Protein AF-A0A3M7QNH8-F1 (afdb_monomer_lite)

Organism: Brachionus plicatilis (NCBI:txid10195)

InterPro domains:
  IPR017395 Chlorophyllase-like [PF07224] (40-275)
  IPR029058 Alpha/Beta hydrolase fold [G3DSA:3.40.50.1820] (26-275)
  IPR029058 Alpha/Beta hydrolase fold [SSF53474] (40-251)

Sequence (333 aa):
MITALLALAFASLVHAQNESISWNFGSFIRPKNHSVEFDIRFVSPTTPGQYPVIFFLTGLDGLAPGFAYVDFITKLSIETKTIIVSFDSLRFPSIPNKEEKMFLTSLEWTLENLPAFFNNKKTPEQIKDKVFPSVEDASLMAHSASGHTVVSYLNETCGKMKALILLDPVDGYDPFGFLKIYITNPPQQLPFVMPTLLIRTGLDNVPANPLFPACAPDKVSNKRFYDSLPGPSWFLNFTQYGHAGILDDYLRKVASLICKVCENDCEFELYRKSVVTAIGLFYKGINFKSEKFLEALENPEKSGFFDPKIQIKSVSKSNGYNVLNTGPFCKHQ

Radius of gyration: 18.89 Å; chains: 1; bounding box: 47×63×46 Å

Structure (mmCIF, N/CA/C/O backbone):
data_AF-A0A3M7QNH8-F1
#
_entry.id   AF-A0A3M7QNH8-F1
#
loop_
_atom_site.group_PDB
_atom_site.id
_atom_site.type_symbol
_atom_site.label_atom_id
_atom_site.label_alt_id
_atom_site.label_comp_id
_atom_site.label_asym_id
_atom_site.label_entity_id
_atom_site.label_seq_id
_atom_site.pdbx_PDB_ins_code
_atom_site.Cartn_x
_atom_site.Cartn_y
_atom_site.Cartn_z
_atom_site.occupancy
_atom_site.B_iso_or_equiv
_atom_site.auth_seq_id
_atom_site.auth_comp_id
_atom_site.auth_asym_id
_atom_site.auth_atom_id
_atom_site.pdbx_PDB_model_num
ATOM 1 N N . MET A 1 1 ? 2.051 40.071 -4.347 1.00 33.12 1 MET A N 1
ATOM 2 C CA . MET A 1 1 ? 1.518 39.333 -5.517 1.00 33.12 1 MET A CA 1
ATOM 3 C C . MET A 1 1 ? 1.566 37.803 -5.365 1.00 33.12 1 MET A C 1
ATOM 5 O O . MET A 1 1 ? 0.915 37.120 -6.136 1.00 33.12 1 MET A O 1
ATOM 9 N N . ILE A 1 2 ? 2.250 37.263 -4.343 1.00 31.55 2 ILE A N 1
ATOM 10 C CA . ILE A 1 2 ? 2.313 35.819 -4.016 1.00 31.55 2 ILE A CA 1
ATOM 11 C C . ILE A 1 2 ? 1.156 35.366 -3.095 1.00 31.55 2 ILE A C 1
ATOM 13 O O . ILE A 1 2 ? 0.843 34.187 -3.001 1.00 31.55 2 ILE A O 1
ATOM 17 N N . THR A 1 3 ? 0.443 36.302 -2.469 1.00 29.84 3 THR A N 1
ATOM 18 C CA . THR A 1 3 ? -0.672 36.020 -1.550 1.00 29.84 3 THR A CA 1
ATOM 19 C C . THR A 1 3 ? -2.021 35.783 -2.238 1.00 29.84 3 THR A C 1
ATOM 21 O O . THR A 1 3 ? -2.904 35.188 -1.635 1.00 29.84 3 THR A O 1
ATOM 24 N N . ALA A 1 4 ? -2.186 36.189 -3.502 1.00 28.30 4 ALA A N 1
ATOM 25 C CA . ALA A 1 4 ? -3.452 36.037 -4.232 1.00 28.30 4 ALA A CA 1
ATOM 26 C C . ALA A 1 4 ? -3.573 34.697 -4.988 1.00 28.30 4 ALA A C 1
ATOM 28 O O . ALA A 1 4 ? -4.682 34.229 -5.229 1.00 28.30 4 ALA A O 1
ATOM 29 N N . LEU A 1 5 ? -2.450 34.043 -5.315 1.00 30.00 5 LEU A N 1
ATOM 30 C CA . LEU A 1 5 ? -2.442 32.755 -6.028 1.00 30.00 5 LEU A CA 1
ATOM 31 C C . LEU A 1 5 ? -2.753 31.546 -5.130 1.00 30.00 5 LEU A C 1
ATOM 33 O O . LEU A 1 5 ? -3.199 30.521 -5.632 1.00 30.00 5 LEU A O 1
ATOM 37 N N . LEU A 1 6 ? -2.597 31.677 -3.809 1.00 33.72 6 LEU A N 1
ATOM 38 C CA . LEU A 1 6 ? -2.987 30.641 -2.845 1.00 33.72 6 LEU A CA 1
ATOM 39 C C . LEU A 1 6 ? -4.510 30.506 -2.697 1.00 33.72 6 LEU A C 1
ATOM 41 O O . LEU A 1 6 ? -4.980 29.435 -2.342 1.00 33.72 6 LEU A O 1
ATOM 45 N N . ALA A 1 7 ? -5.289 31.549 -3.002 1.00 31.44 7 ALA A N 1
ATOM 46 C CA . ALA A 1 7 ? -6.741 31.541 -2.810 1.00 31.44 7 ALA A CA 1
ATOM 47 C C . ALA A 1 7 ? -7.510 30.833 -3.944 1.00 31.44 7 ALA A C 1
ATOM 49 O O . ALA A 1 7 ? -8.579 30.275 -3.710 1.00 31.44 7 ALA A O 1
ATOM 50 N N . LEU A 1 8 ? -6.965 30.808 -5.165 1.00 30.11 8 LEU A N 1
ATOM 51 C CA . LEU A 1 8 ? -7.633 30.218 -6.335 1.00 30.11 8 LEU A CA 1
ATOM 52 C C . LEU A 1 8 ? -7.462 28.695 -6.444 1.00 30.11 8 LEU A C 1
ATOM 54 O O . LEU A 1 8 ? -8.293 28.044 -7.069 1.00 30.11 8 LEU A O 1
ATOM 58 N N . ALA A 1 9 ? -6.468 28.110 -5.767 1.00 34.22 9 ALA A N 1
ATOM 59 C CA . ALA A 1 9 ? -6.323 26.656 -5.657 1.00 34.22 9 ALA A CA 1
ATOM 60 C C . ALA A 1 9 ? -7.349 26.011 -4.700 1.00 34.22 9 ALA A C 1
ATOM 62 O O . ALA A 1 9 ? -7.532 24.798 -4.725 1.00 34.22 9 ALA A O 1
ATOM 63 N N . PHE A 1 10 ? -8.051 26.800 -3.877 1.00 33.88 10 PHE A N 1
ATOM 64 C CA . PHE A 1 10 ? -9.049 26.273 -2.941 1.00 33.88 10 PHE A CA 1
ATOM 65 C C . PHE A 1 10 ? -10.417 26.015 -3.581 1.00 33.88 10 PHE A C 1
ATOM 67 O O . PHE A 1 10 ? -11.145 25.155 -3.101 1.00 33.88 10 PHE A O 1
ATOM 74 N N . ALA A 1 11 ? -10.785 26.703 -4.665 1.00 30.88 11 ALA A N 1
ATOM 75 C CA . ALA A 1 11 ? -12.168 26.690 -5.154 1.00 30.88 11 ALA A CA 1
ATOM 76 C C . ALA A 1 11 ? -12.598 25.367 -5.825 1.00 30.88 11 ALA A C 1
ATOM 78 O O . ALA A 1 11 ? -13.784 25.045 -5.826 1.00 30.88 11 ALA A O 1
ATOM 79 N N . SER A 1 12 ? -11.658 24.563 -6.333 1.00 34.34 12 SER A N 1
ATOM 80 C CA . SER A 1 12 ? -11.930 23.236 -6.913 1.00 34.34 12 SER A CA 1
ATOM 81 C C . SER A 1 12 ? -11.691 22.064 -5.946 1.00 34.34 12 SER A C 1
ATOM 83 O O . SER A 1 12 ? -11.997 20.928 -6.296 1.00 34.34 12 SER A O 1
ATOM 85 N N . LEU A 1 13 ? -11.210 22.319 -4.720 1.00 37.03 13 LEU A N 1
ATOM 86 C CA . LEU A 1 13 ? -11.023 21.305 -3.665 1.00 37.03 13 LEU A CA 1
ATOM 87 C C . LEU A 1 13 ? -12.241 21.138 -2.733 1.00 37.03 13 LEU A C 1
ATOM 89 O O . LEU A 1 13 ? -12.306 20.177 -1.967 1.00 37.03 13 LEU A O 1
ATOM 93 N N . VAL A 1 14 ? -13.222 22.044 -2.789 1.00 34.91 14 VAL A N 1
ATOM 94 C CA . VAL A 1 14 ? -14.325 22.099 -1.808 1.00 34.91 14 VAL A CA 1
ATOM 95 C C . VAL A 1 14 ? -15.338 20.954 -1.962 1.00 34.91 14 VAL A C 1
ATOM 97 O O . VAL A 1 14 ? -16.012 20.612 -0.997 1.00 34.91 14 VAL A O 1
ATOM 100 N N . HIS A 1 15 ? -15.433 20.296 -3.124 1.00 35.34 15 HIS A N 1
ATOM 101 C CA . HIS A 1 15 ? -16.401 19.201 -3.296 1.00 35.34 15 HIS A CA 1
ATOM 102 C C . HIS A 1 15 ? -15.942 17.855 -2.696 1.00 35.34 15 HIS A C 1
ATOM 104 O O . HIS A 1 15 ? -16.790 17.070 -2.287 1.00 35.34 15 HIS A O 1
ATOM 110 N N . ALA A 1 16 ? -14.631 17.597 -2.574 1.00 40.88 16 ALA A N 1
ATOM 111 C CA . ALA A 1 16 ? -14.099 16.338 -2.022 1.00 40.88 16 ALA A CA 1
ATOM 112 C C . ALA A 1 16 ? -13.864 16.372 -0.496 1.00 40.88 16 ALA A C 1
ATOM 114 O O . ALA A 1 16 ? -13.847 15.326 0.153 1.00 40.88 16 ALA A O 1
ATOM 115 N N . GLN A 1 17 ? -13.731 17.566 0.100 1.00 51.34 17 GLN A N 1
ATOM 116 C CA . GLN A 1 17 ? -13.509 17.736 1.546 1.00 51.34 17 GLN A CA 1
ATOM 117 C C . GLN A 1 17 ? -14.716 17.365 2.426 1.00 51.34 17 GLN A C 1
ATOM 119 O O . GLN A 1 17 ? -14.570 17.261 3.641 1.00 51.34 17 GLN A O 1
ATOM 124 N N . ASN A 1 18 ? -15.906 17.155 1.854 1.00 64.62 18 ASN A N 1
ATOM 125 C CA . ASN A 1 18 ? -17.083 16.796 2.651 1.00 64.62 18 ASN A CA 1
ATOM 126 C C . ASN A 1 18 ? -17.137 15.304 3.015 1.00 64.62 18 ASN A C 1
ATOM 128 O O . ASN A 1 18 ? -17.715 14.961 4.045 1.00 64.62 18 ASN A O 1
ATOM 132 N N . GLU A 1 19 ? -16.532 14.418 2.218 1.00 87.19 19 GLU A N 1
ATOM 133 C CA . GLU A 1 19 ? -16.589 12.963 2.447 1.00 87.19 19 GLU A CA 1
ATOM 134 C C . GLU A 1 19 ? -15.419 12.420 3.271 1.00 87.19 19 GLU A C 1
ATOM 136 O O . GLU A 1 19 ? -15.529 11.348 3.871 1.00 87.19 19 GLU A O 1
ATOM 141 N N . SER A 1 20 ? -14.306 13.153 3.324 1.00 93.00 20 SER A N 1
ATOM 142 C CA . SER A 1 20 ? -13.138 12.791 4.122 1.00 93.00 20 SER A CA 1
ATOM 143 C C . SER A 1 20 ? -12.471 14.013 4.740 1.00 93.00 20 SER A C 1
ATOM 145 O O . SER A 1 20 ? -12.599 15.131 4.247 1.00 93.00 20 SER A O 1
ATOM 147 N N . ILE A 1 21 ? -11.739 13.793 5.826 1.00 93.75 21 ILE A N 1
ATOM 148 C CA . ILE A 1 21 ? -10.994 14.822 6.540 1.00 93.75 21 ILE A CA 1
ATOM 149 C C . ILE A 1 21 ? -9.572 14.348 6.824 1.00 93.75 21 ILE A C 1
ATOM 151 O O . ILE A 1 21 ? -9.350 13.173 7.118 1.00 93.75 21 ILE A O 1
ATOM 155 N N . SER A 1 22 ? -8.610 15.273 6.758 1.00 93.19 22 SER A N 1
ATOM 156 C CA . SER A 1 22 ? -7.209 15.009 7.083 1.00 93.19 22 SER A CA 1
ATOM 157 C C . SER A 1 22 ? -6.701 15.930 8.185 1.00 93.19 22 SER A C 1
ATOM 159 O O . SER A 1 22 ? -7.021 17.118 8.217 1.00 93.19 22 SER A O 1
ATOM 161 N N . TRP A 1 23 ? -5.894 15.378 9.087 1.00 91.44 23 TRP A N 1
ATOM 162 C CA . TRP A 1 23 ? -5.191 16.119 10.132 1.00 91.44 23 TRP A CA 1
ATOM 163 C C . TRP A 1 23 ? -3.892 15.400 10.505 1.00 91.44 23 TRP A C 1
ATOM 165 O O . TRP A 1 23 ? -3.718 14.224 10.191 1.00 91.44 23 TRP A O 1
ATOM 175 N N . ASN A 1 24 ? -2.987 16.098 11.197 1.00 88.75 24 ASN A N 1
ATOM 176 C CA . ASN A 1 24 ? -1.674 15.556 11.550 1.00 88.75 24 ASN A CA 1
ATOM 177 C C . ASN A 1 24 ? -1.465 15.476 13.066 1.00 88.75 24 ASN A C 1
ATOM 179 O O . ASN A 1 24 ? -1.809 16.393 13.824 1.00 88.75 24 ASN A O 1
ATOM 183 N N . PHE A 1 25 ? -0.781 14.421 13.494 1.00 83.00 25 PHE A N 1
ATOM 184 C CA . PHE A 1 25 ? -0.116 14.317 14.780 1.00 83.00 25 PHE A CA 1
ATOM 185 C C . PHE A 1 25 ? 1.398 14.362 14.580 1.00 83.00 25 PHE A C 1
ATOM 187 O O . PHE A 1 25 ? 2.046 13.358 14.321 1.00 83.00 25 PHE A O 1
ATOM 194 N N . GLY A 1 26 ? 1.960 15.553 14.759 1.00 72.88 26 GLY A N 1
ATOM 195 C CA . GLY A 1 26 ? 3.396 15.747 14.616 1.00 72.88 26 GLY A CA 1
ATOM 196 C C . GLY A 1 26 ? 3.689 16.951 13.748 1.00 72.88 26 GLY A C 1
ATOM 197 O O . GLY A 1 26 ? 2.872 17.879 13.663 1.00 72.88 26 GLY A O 1
ATOM 198 N N . SER A 1 27 ? 4.887 16.935 13.184 1.00 63.50 27 SER A N 1
ATOM 199 C CA . SER A 1 27 ? 5.233 17.636 11.959 1.00 63.50 27 SER A CA 1
ATOM 200 C C . SER A 1 27 ? 6.391 16.896 11.296 1.00 63.50 27 SER A C 1
ATOM 202 O O . SER A 1 27 ? 7.263 16.389 12.002 1.00 63.50 27 SER A O 1
ATOM 204 N N . PHE A 1 28 ? 6.445 16.921 9.965 1.00 57.44 28 PHE A N 1
ATOM 205 C CA . PHE A 1 28 ? 7.515 16.316 9.159 1.00 57.44 28 PHE A CA 1
ATOM 206 C C . PHE A 1 28 ? 8.943 16.686 9.610 1.00 57.44 28 PHE A C 1
ATOM 208 O O . PHE A 1 28 ? 9.867 15.895 9.463 1.00 57.44 28 PHE A O 1
ATOM 215 N N . ILE A 1 29 ? 9.129 17.878 10.195 1.00 57.56 29 ILE A N 1
ATOM 216 C CA . ILE A 1 29 ? 10.433 18.406 10.644 1.00 57.56 29 ILE A CA 1
ATOM 217 C C . ILE A 1 29 ? 10.691 18.128 12.139 1.00 57.56 29 ILE A C 1
ATOM 219 O O . ILE A 1 29 ? 11.837 18.094 12.583 1.00 57.56 29 ILE A O 1
ATOM 223 N N . ARG A 1 30 ? 9.638 17.974 12.951 1.00 59.12 30 ARG A N 1
ATOM 224 C CA . ARG A 1 30 ? 9.728 17.751 14.403 1.00 59.12 30 ARG A CA 1
ATOM 225 C C . ARG A 1 30 ? 8.616 16.802 14.856 1.00 59.12 30 ARG A C 1
ATOM 227 O O . ARG A 1 30 ? 7.473 17.258 15.015 1.00 59.12 30 ARG A O 1
ATOM 234 N N . PRO A 1 31 ? 8.930 15.521 15.102 1.00 60.09 31 PRO A N 1
ATOM 235 C CA . PRO A 1 31 ? 7.991 14.608 15.732 1.00 60.09 31 PRO A CA 1
ATOM 236 C C . PRO A 1 31 ? 7.635 15.125 17.130 1.00 60.09 31 PRO A C 1
ATOM 238 O O . PRO A 1 31 ? 8.472 15.688 17.837 1.00 60.09 31 PRO A O 1
ATOM 241 N N . LYS A 1 32 ? 6.367 14.987 17.525 1.00 60.38 32 LYS A N 1
ATOM 242 C CA . LYS A 1 32 ? 5.859 15.548 18.793 1.00 60.38 32 LYS A CA 1
ATOM 243 C C . LYS A 1 32 ? 6.155 14.678 20.015 1.00 60.38 32 LYS A C 1
ATOM 245 O O . LYS A 1 32 ? 5.982 15.157 21.132 1.00 60.38 32 LYS A O 1
ATOM 250 N N . ASN A 1 33 ? 6.539 13.420 19.815 1.00 65.25 33 ASN A N 1
ATOM 251 C CA . ASN A 1 33 ? 6.716 12.433 20.872 1.00 65.25 33 ASN A CA 1
ATOM 252 C C . ASN A 1 33 ? 8.024 11.668 20.638 1.00 65.25 33 ASN A C 1
ATOM 254 O O . ASN A 1 33 ? 8.284 11.257 19.517 1.00 65.25 33 ASN A O 1
ATOM 258 N N . HIS A 1 34 ? 8.823 11.439 21.681 1.00 65.25 34 HIS A N 1
ATOM 259 C CA . HIS A 1 34 ? 10.020 10.596 21.583 1.00 65.25 34 HIS A CA 1
ATOM 260 C C . HIS A 1 34 ? 9.697 9.144 21.194 1.00 65.25 34 HIS A C 1
ATOM 262 O O . HIS A 1 34 ? 10.548 8.476 20.625 1.00 65.25 34 HIS A O 1
ATOM 268 N N . SER A 1 35 ? 8.475 8.670 21.466 1.00 69.38 35 SER A N 1
ATOM 269 C CA . SER A 1 35 ? 8.006 7.330 21.081 1.00 69.38 35 SER A CA 1
ATOM 270 C C . SER A 1 35 ? 7.534 7.226 19.627 1.00 69.38 35 SER A C 1
ATOM 272 O O . SER A 1 35 ? 7.323 6.121 19.144 1.00 69.38 35 SER A O 1
ATOM 274 N N . VAL A 1 36 ? 7.335 8.356 18.937 1.00 77.25 36 VAL A N 1
ATOM 275 C CA . VAL A 1 36 ? 6.898 8.383 17.535 1.00 77.25 36 VAL A CA 1
ATOM 276 C C . VAL A 1 36 ? 7.849 9.253 16.753 1.00 77.25 36 VAL A C 1
ATOM 278 O O . VAL A 1 36 ? 7.838 10.478 16.854 1.00 77.25 36 VAL A O 1
ATOM 281 N N . GLU A 1 37 ? 8.658 8.607 15.935 1.00 81.94 37 GLU A N 1
ATOM 282 C CA . GLU A 1 37 ? 9.751 9.263 15.235 1.00 81.94 37 GLU A CA 1
ATOM 283 C C . GLU A 1 37 ? 9.361 9.763 13.828 1.00 81.94 37 GLU A C 1
ATOM 285 O O . GLU A 1 37 ? 10.175 10.363 13.118 1.00 81.94 37 GLU A O 1
ATOM 290 N N . PHE A 1 38 ? 8.085 9.615 13.478 1.00 86.19 38 PHE A N 1
ATOM 291 C CA . PHE A 1 38 ? 7.457 10.077 12.243 1.00 86.19 38 PHE A CA 1
ATOM 292 C C . PHE A 1 38 ? 6.431 11.190 12.516 1.00 86.19 38 PHE A C 1
ATOM 294 O O . PHE A 1 38 ? 5.874 11.298 13.611 1.00 86.19 38 PHE A O 1
ATOM 301 N N . ASP A 1 39 ? 6.164 12.026 11.514 1.00 88.62 39 ASP A N 1
ATOM 302 C CA . ASP A 1 39 ? 4.872 12.698 11.406 1.00 88.62 39 ASP A CA 1
ATOM 303 C C . ASP A 1 39 ? 3.818 11.648 11.073 1.00 88.62 39 ASP A C 1
ATOM 305 O O . ASP A 1 39 ? 4.049 10.758 10.252 1.00 88.62 39 ASP A O 1
ATOM 309 N N . ILE A 1 40 ? 2.666 11.751 11.727 1.00 91.44 40 ILE A N 1
ATOM 310 C CA . ILE A 1 40 ? 1.526 10.895 11.431 1.00 91.44 40 ILE A CA 1
ATOM 311 C C . ILE A 1 40 ? 0.447 11.764 10.818 1.00 91.44 40 ILE A C 1
ATOM 313 O O . ILE A 1 40 ? -0.080 12.669 11.470 1.00 91.44 40 ILE A O 1
ATOM 317 N N . ARG A 1 41 ? 0.069 11.458 9.584 1.00 93.06 41 ARG A N 1
ATOM 318 C CA . ARG A 1 41 ? -1.106 12.043 8.945 1.00 93.06 41 ARG A CA 1
ATOM 319 C C . ARG A 1 41 ? -2.244 11.041 8.962 1.00 93.06 41 ARG A C 1
ATOM 321 O O . ARG A 1 41 ? -2.097 9.893 8.560 1.00 93.06 41 ARG A O 1
ATOM 328 N N . PHE A 1 42 ? -3.402 11.522 9.380 1.00 95.19 42 PHE A N 1
ATOM 329 C CA . PHE A 1 42 ? -4.652 10.792 9.307 1.00 95.19 42 PHE A CA 1
ATOM 330 C C . PHE A 1 42 ? -5.450 11.292 8.111 1.00 95.19 42 PHE A C 1
ATOM 332 O O . PHE A 1 42 ? -5.484 12.497 7.833 1.00 95.19 42 PHE A O 1
ATOM 339 N N . VAL A 1 43 ? -6.111 10.366 7.431 1.00 96.88 43 VAL A N 1
ATOM 340 C CA . VAL A 1 43 ? -7.189 10.635 6.484 1.00 96.88 43 VAL A CA 1
ATOM 341 C C . VAL A 1 43 ? -8.336 9.704 6.825 1.00 96.88 43 VAL A C 1
ATOM 343 O O . VAL A 1 43 ? -8.150 8.495 6.931 1.00 96.88 43 VAL A O 1
ATOM 346 N N . SER A 1 44 ? -9.514 10.267 7.050 1.00 96.62 44 SER A N 1
ATOM 347 C CA . SER A 1 44 ? -10.666 9.524 7.547 1.00 96.62 44 SER A CA 1
ATOM 348 C C . SER A 1 44 ? -11.921 9.891 6.775 1.00 96.62 44 SER A C 1
ATOM 350 O O . SER A 1 44 ? -12.107 11.078 6.501 1.00 96.62 44 SER A O 1
ATOM 352 N N . PRO A 1 45 ? -12.840 8.941 6.532 1.00 96.06 45 PRO A N 1
ATOM 353 C CA . PRO A 1 45 ? -14.213 9.266 6.177 1.00 96.06 45 PRO A CA 1
ATOM 354 C C . PRO A 1 45 ? -14.855 10.161 7.245 1.00 96.06 45 PRO A C 1
ATOM 356 O O . PRO A 1 45 ? -14.501 10.081 8.425 1.00 96.06 45 PRO A O 1
ATOM 359 N N . THR A 1 46 ? -15.803 11.007 6.842 1.00 95.25 46 THR A N 1
ATOM 360 C CA . THR A 1 46 ? -16.557 11.890 7.756 1.00 95.25 46 THR A CA 1
ATOM 361 C C . THR A 1 46 ? -17.870 11.280 8.244 1.00 95.25 46 THR A C 1
ATOM 363 O O . THR A 1 46 ? -18.443 11.744 9.230 1.00 95.25 46 THR A O 1
ATOM 366 N N . THR A 1 47 ? -18.370 10.243 7.568 1.00 95.25 47 THR A N 1
ATOM 367 C CA . THR A 1 47 ? -19.613 9.563 7.944 1.00 95.25 47 THR A CA 1
ATOM 368 C C . THR A 1 47 ? -19.416 8.773 9.246 1.00 95.25 47 THR A C 1
ATOM 370 O O . THR A 1 47 ? -18.423 8.051 9.350 1.00 95.25 47 THR A O 1
ATOM 373 N N . PRO A 1 48 ? -20.338 8.846 10.225 1.00 96.00 48 PRO A N 1
ATOM 374 C CA . PRO A 1 48 ? -20.230 8.067 11.456 1.00 96.00 48 PRO A CA 1
ATOM 375 C C . PRO A 1 48 ? -20.146 6.561 11.193 1.00 96.00 48 PRO A C 1
ATOM 377 O O . PRO A 1 48 ? -20.846 6.044 10.322 1.00 96.00 48 PRO A O 1
ATOM 380 N N . GLY A 1 49 ? -19.312 5.856 11.952 1.00 96.00 49 GLY A N 1
ATOM 381 C CA . GLY A 1 49 ? -19.146 4.414 11.812 1.00 96.00 49 GLY A CA 1
ATOM 382 C C . GLY A 1 49 ? -17.810 3.893 12.324 1.00 96.00 49 GLY A C 1
ATOM 383 O O . GLY A 1 49 ? -16.931 4.651 12.736 1.00 96.00 49 GLY A O 1
ATOM 384 N N . GLN A 1 50 ? -17.670 2.572 12.284 1.00 95.88 50 GLN A N 1
ATOM 385 C CA . GLN A 1 50 ? -16.411 1.887 12.536 1.00 95.88 50 GLN A CA 1
ATOM 386 C C . GLN A 1 50 ? -15.724 1.597 11.205 1.00 95.88 50 GLN A C 1
ATOM 388 O O . GLN A 1 50 ? -16.363 1.090 10.282 1.00 95.88 50 GLN A O 1
ATOM 393 N N . TYR A 1 51 ? -14.432 1.910 11.114 1.00 95.56 51 TYR A N 1
ATOM 394 C CA . TYR A 1 51 ? -13.688 1.809 9.868 1.00 95.56 51 TYR A CA 1
ATOM 395 C C . TYR A 1 51 ? -12.409 0.986 10.016 1.00 95.56 51 TYR A C 1
ATOM 397 O O . TYR A 1 51 ? -11.673 1.165 10.989 1.00 95.56 51 TYR A O 1
ATOM 405 N N . PRO A 1 52 ? -12.104 0.133 9.028 1.00 94.81 52 PRO A N 1
ATOM 406 C CA . PRO A 1 52 ? -10.792 -0.481 8.896 1.00 94.81 52 PRO A CA 1
ATOM 407 C C . PRO A 1 52 ? -9.668 0.551 8.754 1.00 94.81 52 PRO A C 1
ATOM 409 O O . PRO A 1 52 ? -9.908 1.689 8.334 1.00 94.81 52 PRO A O 1
ATOM 412 N N . VAL A 1 53 ? -8.434 0.136 9.054 1.00 96.38 53 VAL A N 1
ATOM 413 C CA . VAL A 1 53 ? -7.263 1.023 9.066 1.00 96.38 53 VAL A CA 1
ATOM 414 C C . VAL A 1 53 ? -6.178 0.515 8.118 1.00 96.38 53 VAL A C 1
ATOM 416 O O . VAL A 1 53 ? -5.790 -0.649 8.169 1.00 96.38 53 VAL A O 1
ATOM 419 N N . ILE A 1 54 ? -5.643 1.401 7.281 1.00 97.31 54 ILE A N 1
ATOM 420 C CA . ILE A 1 54 ? -4.440 1.146 6.483 1.00 97.31 54 ILE A CA 1
ATOM 421 C C . ILE A 1 54 ? -3.319 2.036 7.011 1.00 97.31 54 ILE A C 1
ATOM 423 O O . ILE A 1 54 ? -3.406 3.263 6.954 1.00 97.31 54 ILE A O 1
ATOM 427 N N . PHE A 1 55 ? -2.253 1.411 7.498 1.00 97.44 55 PHE A N 1
ATOM 428 C CA . PHE A 1 55 ? -1.019 2.085 7.878 1.00 97.44 55 PHE A CA 1
ATOM 429 C C . PHE A 1 55 ? -0.097 2.157 6.665 1.00 97.44 55 PHE A C 1
ATOM 431 O O . PHE A 1 55 ? 0.245 1.127 6.090 1.00 97.44 55 PHE A O 1
ATOM 438 N N . PHE A 1 56 ? 0.289 3.364 6.264 1.00 98.06 56 PHE A N 1
ATOM 439 C CA . PHE A 1 56 ? 1.041 3.610 5.040 1.00 98.06 56 PHE A CA 1
ATOM 440 C C . PHE A 1 56 ? 2.406 4.231 5.330 1.00 98.06 56 PHE A C 1
ATOM 442 O O . PHE A 1 56 ? 2.475 5.362 5.804 1.00 98.06 56 PHE A O 1
ATOM 449 N N . LEU A 1 57 ? 3.495 3.534 5.008 1.00 96.88 57 LEU A N 1
ATOM 450 C CA . LEU A 1 57 ? 4.833 4.128 5.032 1.00 96.88 57 LEU A CA 1
ATOM 451 C C . LEU A 1 57 ? 5.173 4.690 3.645 1.00 96.88 57 LEU A C 1
ATOM 453 O O . LEU A 1 57 ? 5.213 3.952 2.654 1.00 96.88 57 LEU A O 1
ATOM 457 N N . THR A 1 58 ? 5.386 6.007 3.573 1.00 95.38 58 THR A N 1
ATOM 458 C CA . THR A 1 58 ? 5.680 6.713 2.317 1.00 95.38 58 THR A CA 1
ATOM 459 C C . THR A 1 58 ? 7.041 6.315 1.757 1.00 95.38 58 THR A C 1
ATOM 461 O O . THR A 1 58 ? 7.861 5.763 2.476 1.00 95.38 58 THR A O 1
ATOM 464 N N . GLY A 1 59 ? 7.298 6.577 0.472 1.00 92.12 59 GLY A N 1
ATOM 465 C CA . GLY A 1 59 ? 8.538 6.169 -0.204 1.00 92.12 59 GLY A CA 1
ATOM 466 C C . GLY A 1 59 ? 9.843 6.659 0.434 1.00 92.12 59 GLY A C 1
ATOM 467 O O . GLY A 1 59 ? 9.845 7.577 1.252 1.00 92.12 59 GLY A O 1
ATOM 468 N N . LEU A 1 60 ? 10.961 6.057 0.008 1.00 89.25 60 LEU A N 1
ATOM 469 C CA . LEU A 1 60 ? 12.294 6.289 0.585 1.00 89.25 60 LEU A CA 1
ATOM 470 C C . LEU A 1 60 ? 12.321 6.048 2.109 1.00 89.25 60 LEU A C 1
ATOM 472 O O . LEU A 1 60 ? 12.826 6.892 2.840 1.00 89.25 60 LEU A O 1
ATOM 476 N N . ASP A 1 61 ? 11.723 4.952 2.588 1.00 88.94 61 ASP A N 1
ATOM 477 C CA . ASP A 1 61 ? 11.635 4.602 4.019 1.00 88.94 61 ASP A CA 1
ATOM 478 C C . ASP A 1 61 ? 11.037 5.719 4.892 1.00 88.94 61 ASP A C 1
ATOM 480 O O . ASP A 1 61 ? 11.481 5.992 6.004 1.00 88.94 61 ASP A O 1
ATOM 484 N N . GLY A 1 62 ? 10.014 6.402 4.375 1.00 88.94 62 GLY A N 1
ATOM 485 C CA . GLY A 1 62 ? 9.342 7.501 5.063 1.00 88.94 62 GLY A CA 1
ATOM 486 C C . GLY A 1 62 ? 9.932 8.887 4.788 1.00 88.94 62 GLY A C 1
ATOM 487 O O . GLY A 1 62 ? 9.376 9.878 5.258 1.00 88.94 62 GLY A O 1
ATOM 488 N N . LEU A 1 63 ? 11.024 9.012 4.022 1.00 87.94 63 LEU A N 1
ATOM 489 C CA . LEU A 1 63 ? 11.600 10.325 3.690 1.00 87.94 63 LEU A CA 1
ATOM 490 C C . LEU A 1 63 ? 10.778 11.104 2.665 1.00 87.94 63 LEU A C 1
ATOM 492 O O . LEU A 1 63 ? 10.848 12.336 2.621 1.00 87.94 63 LEU A O 1
ATOM 496 N N . ALA A 1 64 ? 10.009 10.415 1.820 1.00 89.25 64 ALA A N 1
ATOM 497 C CA . ALA A 1 64 ? 9.069 11.087 0.940 1.00 89.25 64 ALA A CA 1
ATOM 498 C C . ALA A 1 64 ? 7.964 11.724 1.798 1.00 89.25 64 ALA A C 1
ATOM 500 O O . ALA A 1 64 ? 7.295 11.017 2.552 1.00 89.25 64 ALA A O 1
ATOM 501 N N . PRO A 1 65 ? 7.729 13.039 1.691 1.00 88.50 65 PRO A N 1
ATOM 502 C CA . PRO A 1 65 ? 6.778 13.704 2.566 1.00 88.50 65 PRO A CA 1
ATOM 503 C C . PRO A 1 65 ? 5.356 13.192 2.333 1.00 88.50 65 PRO A C 1
ATOM 505 O O . PRO A 1 65 ? 4.950 12.950 1.196 1.00 88.50 65 PRO A O 1
ATOM 508 N N . GLY A 1 66 ? 4.551 13.118 3.392 1.00 87.44 66 GLY A N 1
ATOM 509 C CA . GLY A 1 66 ? 3.173 12.625 3.320 1.00 87.44 66 GLY A CA 1
ATOM 510 C C . GLY A 1 66 ? 2.281 13.479 2.422 1.00 87.44 66 GLY A C 1
ATOM 511 O O . GLY A 1 66 ? 1.339 12.974 1.816 1.00 87.44 66 GLY A O 1
ATOM 512 N N . PHE A 1 67 ? 2.618 14.764 2.253 1.00 89.06 67 PHE A N 1
ATOM 513 C CA . PHE A 1 67 ? 1.925 15.641 1.307 1.00 89.06 67 PHE A CA 1
ATOM 514 C C . PHE A 1 67 ? 2.129 15.254 -0.169 1.00 89.06 67 PHE A C 1
ATOM 516 O O . PHE A 1 67 ? 1.454 15.811 -1.022 1.00 89.06 67 PHE A O 1
ATOM 523 N N . ALA A 1 68 ? 3.040 14.327 -0.483 1.00 93.81 68 ALA A N 1
ATOM 524 C CA . ALA A 1 68 ? 3.248 13.812 -1.837 1.00 93.81 68 ALA A CA 1
ATOM 525 C C . ALA A 1 68 ? 2.183 12.817 -2.302 1.00 93.81 68 ALA A C 1
ATOM 527 O O . ALA A 1 68 ? 2.187 12.445 -3.473 1.00 93.81 68 ALA A O 1
ATOM 528 N N . TYR A 1 69 ? 1.335 12.353 -1.386 1.00 96.62 69 TYR A N 1
ATOM 529 C CA . TYR A 1 69 ? 0.383 11.272 -1.623 1.00 96.62 69 TYR A CA 1
ATOM 530 C C . TYR A 1 69 ? -1.055 11.685 -1.304 1.00 96.62 69 TYR A C 1
ATOM 532 O O . TYR A 1 69 ? -1.919 10.811 -1.259 1.00 96.62 69 TYR A O 1
ATOM 540 N N . VAL A 1 70 ? -1.324 12.965 -1.008 1.00 94.12 70 VAL A N 1
ATOM 541 C CA . VAL A 1 70 ? -2.590 13.403 -0.397 1.00 94.12 70 VAL A CA 1
ATOM 542 C C . VAL A 1 70 ? -3.767 13.090 -1.301 1.00 94.12 70 VAL A C 1
ATOM 544 O O . VAL A 1 70 ? -4.757 12.543 -0.810 1.00 94.12 70 VAL A O 1
ATOM 547 N N . ASP A 1 71 ? -3.661 13.355 -2.602 1.00 94.25 71 ASP A N 1
ATOM 548 C CA . ASP A 1 71 ? -4.762 13.074 -3.524 1.00 94.25 71 ASP A CA 1
ATOM 549 C C . ASP A 1 71 ? -5.051 11.571 -3.588 1.00 94.25 71 ASP A C 1
ATOM 551 O O . ASP A 1 71 ? -6.213 11.153 -3.585 1.00 94.25 71 ASP A O 1
ATOM 555 N N . PHE A 1 72 ? -3.998 10.751 -3.620 1.00 96.75 72 PHE A N 1
ATOM 556 C CA . PHE A 1 72 ? -4.110 9.296 -3.658 1.00 96.75 72 PHE A CA 1
ATOM 557 C C . PHE A 1 72 ? -4.738 8.729 -2.378 1.00 96.75 72 PHE A C 1
ATOM 559 O O . PHE A 1 72 ? -5.749 8.030 -2.456 1.00 96.75 72 PHE A O 1
ATOM 566 N N . ILE A 1 73 ? -4.196 9.047 -1.198 1.00 97.31 73 ILE A N 1
ATOM 567 C CA . ILE A 1 73 ? -4.691 8.490 0.072 1.00 97.31 73 ILE A CA 1
ATOM 568 C C . ILE A 1 73 ? -6.088 9.011 0.435 1.00 97.31 73 ILE A C 1
ATOM 570 O O . ILE A 1 73 ? -6.850 8.313 1.102 1.00 97.31 73 ILE A O 1
ATOM 574 N N . THR A 1 74 ? -6.452 10.208 -0.033 1.00 96.81 74 THR A N 1
ATOM 575 C CA . THR A 1 74 ? -7.805 10.763 0.122 1.00 96.81 74 THR A CA 1
ATOM 576 C C . THR A 1 74 ? -8.815 9.981 -0.704 1.00 96.81 74 THR A C 1
ATOM 578 O O . THR A 1 74 ? -9.816 9.512 -0.161 1.00 96.81 74 THR A O 1
ATOM 581 N N . LYS A 1 75 ? -8.532 9.762 -1.995 1.00 96.06 75 LYS A N 1
ATOM 582 C CA . LYS A 1 75 ? -9.374 8.917 -2.858 1.00 96.06 75 LYS A CA 1
ATOM 583 C C . LYS A 1 75 ? -9.475 7.502 -2.310 1.00 96.06 75 LYS A C 1
ATOM 585 O O . LYS A 1 75 ? -10.575 6.964 -2.234 1.00 96.06 75 LYS A O 1
ATOM 590 N N . LEU A 1 76 ? -8.350 6.947 -1.853 1.00 97.12 76 LEU A N 1
ATOM 591 C CA . LEU A 1 76 ? -8.317 5.642 -1.210 1.00 97.12 76 LEU A CA 1
ATOM 592 C C . LEU A 1 76 ? -9.286 5.597 -0.027 1.00 97.12 76 LEU A C 1
ATOM 594 O O . LEU A 1 76 ? -10.211 4.797 -0.058 1.00 97.12 76 LEU A O 1
ATOM 598 N N . SER A 1 77 ? -9.149 6.507 0.946 1.00 97.19 77 SER A N 1
ATOM 599 C CA . SER A 1 77 ? -10.029 6.568 2.122 1.00 97.19 77 SER A CA 1
ATOM 600 C C . SER A 1 77 ? -11.518 6.604 1.754 1.00 97.19 77 SER A C 1
ATOM 602 O O . SER A 1 77 ? -12.323 5.871 2.337 1.00 97.19 77 SER A O 1
ATOM 604 N N . ILE A 1 78 ? -11.883 7.430 0.770 1.00 94.69 78 ILE A N 1
ATOM 605 C CA . ILE A 1 78 ? -13.273 7.630 0.351 1.00 94.69 78 ILE A CA 1
ATOM 606 C C . ILE A 1 78 ? -13.844 6.374 -0.314 1.00 94.69 78 ILE A C 1
ATOM 608 O O . ILE A 1 78 ? -14.945 5.938 0.044 1.00 94.69 78 ILE A O 1
ATOM 612 N N . GLU A 1 79 ? -13.117 5.806 -1.278 1.00 92.75 79 GLU A N 1
ATOM 613 C CA . GLU A 1 79 ? -13.601 4.717 -2.134 1.00 92.75 79 GLU A CA 1
ATOM 614 C C . GLU A 1 79 ? -13.611 3.361 -1.420 1.00 92.75 79 GLU A C 1
ATOM 616 O O . GLU A 1 79 ? -14.482 2.521 -1.677 1.00 92.75 79 GLU A O 1
ATOM 621 N N . THR A 1 80 ? -12.672 3.140 -0.498 1.00 92.88 80 THR A N 1
ATOM 622 C CA . THR A 1 80 ? -12.579 1.889 0.267 1.00 92.88 80 THR A CA 1
ATOM 623 C C . THR A 1 80 ? -13.285 1.959 1.612 1.00 92.88 80 THR A C 1
ATOM 625 O O . THR A 1 80 ? -13.463 0.914 2.235 1.00 92.88 80 THR A O 1
ATOM 628 N N . LYS A 1 81 ? -13.707 3.156 2.050 1.00 94.00 81 LYS A N 1
ATOM 629 C CA . LYS A 1 81 ? -14.217 3.402 3.405 1.00 94.00 81 LYS A CA 1
ATOM 630 C C . LYS A 1 81 ? -13.218 2.876 4.438 1.00 94.00 81 LYS A C 1
ATOM 632 O O . LYS A 1 81 ? -13.528 2.009 5.249 1.00 94.00 81 LYS A O 1
ATOM 637 N N . THR A 1 82 ? -11.997 3.399 4.383 1.00 95.56 82 THR A N 1
ATOM 638 C CA . THR A 1 82 ? -10.920 3.089 5.334 1.00 95.56 82 THR A CA 1
ATOM 639 C C . THR A 1 82 ? -10.347 4.369 5.924 1.00 95.56 82 THR A C 1
ATOM 641 O O . THR A 1 82 ? -10.265 5.398 5.250 1.00 95.56 82 THR A O 1
ATOM 644 N N . ILE A 1 83 ? -9.861 4.286 7.155 1.00 97.62 83 ILE A N 1
ATOM 645 C CA . ILE A 1 83 ? -8.960 5.286 7.723 1.00 97.62 83 ILE A CA 1
ATOM 646 C C . ILE A 1 83 ? -7.550 4.997 7.203 1.00 97.62 83 ILE A C 1
ATOM 648 O O . ILE A 1 83 ? -7.073 3.869 7.303 1.00 97.62 83 ILE A O 1
ATOM 652 N N . ILE A 1 84 ? -6.875 6.009 6.666 1.00 97.75 84 ILE A N 1
ATOM 653 C CA . ILE A 1 84 ? -5.465 5.928 6.280 1.00 97.75 84 ILE A CA 1
ATOM 654 C C . ILE A 1 84 ? -4.628 6.646 7.334 1.00 97.75 84 ILE A C 1
ATOM 656 O O . ILE A 1 84 ? -4.913 7.791 7.688 1.00 97.75 84 ILE A O 1
ATOM 660 N N . VAL A 1 85 ? -3.590 5.975 7.820 1.00 97.31 85 VAL A N 1
ATOM 661 C CA . VAL A 1 85 ? -2.604 6.517 8.756 1.00 97.31 85 VAL A CA 1
ATOM 662 C C . VAL A 1 85 ? -1.250 6.469 8.066 1.00 97.31 85 VAL A C 1
ATOM 664 O O . VAL A 1 85 ? -0.660 5.397 7.957 1.00 97.31 85 VAL A O 1
ATOM 667 N N . SER A 1 86 ? -0.774 7.598 7.547 1.00 96.50 86 SER A N 1
ATOM 668 C CA . SER A 1 86 ? 0.510 7.654 6.848 1.00 96.50 86 SER A CA 1
ATOM 669 C C . SER A 1 86 ? 1.637 8.141 7.751 1.00 96.50 86 SER A C 1
ATOM 671 O O . SER A 1 86 ? 1.435 9.061 8.546 1.00 96.50 86 SER A O 1
ATOM 673 N N . PHE A 1 87 ? 2.816 7.550 7.577 1.00 94.88 87 PHE A N 1
ATOM 674 C CA . PHE A 1 87 ? 4.046 7.890 8.282 1.00 94.88 87 PHE A CA 1
ATOM 675 C C . PHE A 1 87 ? 5.054 8.492 7.312 1.00 94.88 87 PHE A C 1
ATOM 677 O O . PHE A 1 87 ? 5.362 7.886 6.285 1.00 94.88 87 PHE A O 1
ATOM 684 N N . ASP A 1 88 ? 5.590 9.653 7.675 1.00 91.38 88 ASP A N 1
ATOM 685 C CA . ASP A 1 88 ? 6.682 10.309 6.963 1.00 91.38 88 ASP A CA 1
ATOM 686 C C . ASP A 1 88 ? 7.562 11.120 7.922 1.00 91.38 88 ASP A C 1
ATOM 688 O O . ASP A 1 88 ? 7.109 11.580 8.966 1.00 91.38 88 ASP A O 1
ATOM 692 N N . SER A 1 89 ? 8.848 11.273 7.624 1.00 85.19 89 SER A N 1
ATOM 693 C CA . SER A 1 89 ? 9.793 11.975 8.494 1.00 85.19 89 SER A CA 1
ATOM 694 C C . SER A 1 89 ? 10.934 12.571 7.683 1.00 85.19 89 SER A C 1
ATOM 696 O O . SER A 1 89 ? 11.564 11.876 6.892 1.00 85.19 89 SER A O 1
ATOM 698 N N . LEU A 1 90 ? 11.249 13.853 7.880 1.00 74.44 90 LEU A N 1
ATOM 699 C CA . LEU A 1 90 ? 12.405 14.463 7.229 1.00 74.44 90 LEU A CA 1
ATOM 700 C C . LEU A 1 90 ? 13.665 14.138 8.021 1.00 74.44 90 LEU A C 1
ATOM 702 O O . LEU A 1 90 ? 14.037 14.868 8.943 1.00 74.44 90 LEU A O 1
ATOM 706 N N . ARG A 1 91 ? 14.325 13.035 7.674 1.00 67.69 91 ARG A N 1
ATOM 707 C CA . ARG A 1 91 ? 15.517 12.574 8.389 1.00 67.69 91 ARG A CA 1
ATOM 708 C C . ARG A 1 91 ? 16.613 12.168 7.426 1.00 67.69 91 ARG A C 1
ATOM 710 O O . ARG A 1 91 ? 16.627 11.078 6.881 1.00 67.69 91 ARG A O 1
ATOM 717 N N . PHE A 1 92 ? 17.554 13.075 7.214 1.00 61.25 92 PHE A N 1
ATOM 718 C CA . PHE A 1 92 ? 18.717 12.796 6.388 1.00 61.25 92 PHE A CA 1
ATOM 719 C C . PHE A 1 92 ? 19.983 12.753 7.254 1.00 61.25 92 PHE A C 1
ATOM 721 O O . PHE A 1 92 ? 20.184 13.679 8.047 1.00 61.25 92 PHE A O 1
ATOM 728 N N . PRO A 1 93 ? 20.859 11.743 7.096 1.00 62.19 93 PRO A N 1
ATOM 729 C CA . PRO A 1 93 ? 20.736 10.571 6.215 1.00 62.19 93 PRO A CA 1
ATOM 730 C C . PRO A 1 93 ? 19.837 9.463 6.805 1.00 62.19 93 PRO A C 1
ATOM 732 O O . PRO A 1 93 ? 19.733 9.349 8.025 1.00 62.19 93 PRO A O 1
ATOM 735 N N . SER A 1 94 ? 19.249 8.624 5.940 1.00 64.31 94 SER A N 1
ATOM 736 C CA . SER A 1 94 ? 18.647 7.343 6.355 1.00 64.31 94 SER A CA 1
ATOM 737 C C . SER A 1 94 ? 19.744 6.409 6.872 1.00 64.31 94 SER A C 1
ATOM 739 O O . SER A 1 94 ? 20.843 6.361 6.307 1.00 64.31 94 SER A O 1
ATOM 741 N N . ILE A 1 95 ? 19.471 5.699 7.969 1.00 69.12 95 ILE A N 1
ATOM 742 C CA . ILE A 1 95 ? 20.417 4.760 8.581 1.00 69.12 95 ILE A CA 1
ATOM 743 C C . ILE A 1 95 ? 19.809 3.349 8.523 1.00 69.12 95 ILE A C 1
ATOM 745 O O . ILE A 1 95 ? 18.782 3.117 9.168 1.00 69.12 95 ILE A O 1
ATOM 749 N N . PRO A 1 96 ? 20.453 2.387 7.829 1.00 68.62 96 PRO A N 1
ATOM 750 C CA . PRO A 1 96 ? 19.972 1.007 7.754 1.00 68.62 96 PRO A CA 1
ATOM 751 C C . PRO A 1 96 ? 19.682 0.410 9.135 1.00 68.62 96 PRO A C 1
ATOM 753 O O . PRO A 1 96 ? 20.4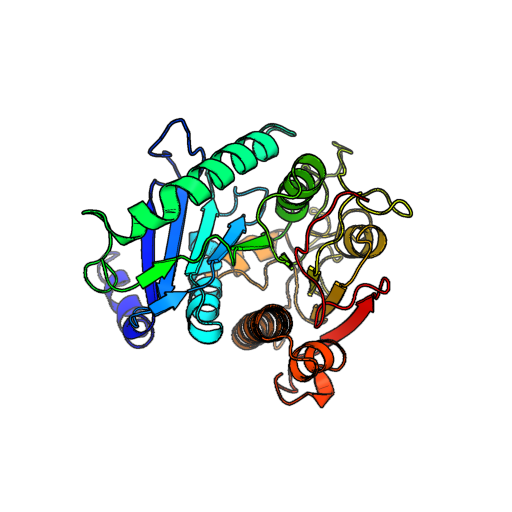07 0.686 10.096 1.00 68.62 96 PRO A O 1
ATOM 756 N N . ASN A 1 97 ? 18.639 -0.417 9.238 1.00 73.38 97 ASN A N 1
ATOM 757 C CA . ASN A 1 97 ? 18.135 -1.058 10.466 1.00 73.38 97 ASN A CA 1
ATOM 758 C C . ASN A 1 97 ? 17.598 -0.095 11.542 1.00 73.38 97 ASN A C 1
ATOM 760 O O . ASN A 1 97 ? 16.907 -0.525 12.468 1.00 73.38 97 ASN A O 1
ATOM 764 N N . LYS A 1 98 ? 17.925 1.200 11.480 1.00 80.88 98 LYS A N 1
ATOM 765 C CA . LYS A 1 98 ? 17.375 2.199 12.397 1.00 80.88 98 LYS A CA 1
ATOM 766 C C . LYS A 1 98 ? 15.949 2.558 11.992 1.00 80.88 98 LYS A C 1
ATOM 768 O O . LYS A 1 98 ? 15.087 2.597 12.865 1.00 80.88 98 LYS A O 1
ATOM 773 N N . GLU A 1 99 ? 15.707 2.757 10.697 1.00 80.69 99 GLU A N 1
ATOM 774 C CA . GLU A 1 99 ? 14.375 3.095 10.180 1.00 80.69 99 GLU A CA 1
ATOM 775 C C . GLU A 1 99 ? 13.359 1.977 10.445 1.00 80.69 99 GLU A C 1
ATOM 777 O O . GLU A 1 99 ? 12.256 2.260 10.899 1.00 80.69 99 GLU A O 1
ATOM 782 N N . GLU A 1 100 ? 13.756 0.707 10.306 1.00 86.25 100 GLU A N 1
ATOM 783 C CA . GLU A 1 100 ? 12.941 -0.451 10.706 1.00 86.25 100 GLU A CA 1
ATOM 784 C C . GLU A 1 100 ? 12.507 -0.403 12.170 1.00 86.25 100 GLU A C 1
ATOM 786 O O . GLU A 1 100 ? 11.315 -0.465 12.469 1.00 86.25 100 GLU A O 1
ATOM 791 N N . LYS A 1 101 ? 13.461 -0.248 13.095 1.00 87.25 101 LYS A N 1
ATOM 792 C CA . LYS A 1 101 ? 13.169 -0.199 14.537 1.00 87.25 101 LYS A CA 1
ATOM 793 C C . LYS A 1 101 ? 12.317 1.008 14.906 1.00 87.25 101 LYS A C 1
ATOM 795 O O . LYS A 1 101 ? 11.425 0.908 15.752 1.00 87.25 101 LYS A O 1
ATOM 800 N N . MET A 1 102 ? 12.595 2.149 14.280 1.00 86.81 102 MET A N 1
ATOM 801 C CA . MET A 1 102 ? 11.813 3.366 14.460 1.00 86.81 102 MET A CA 1
ATOM 802 C C . MET A 1 102 ? 10.385 3.182 13.953 1.00 86.81 102 MET A C 1
ATOM 804 O O . MET A 1 102 ? 9.443 3.585 14.639 1.00 86.81 102 MET A O 1
ATOM 808 N N . PHE A 1 103 ? 10.216 2.578 12.776 1.00 89.75 103 PHE A N 1
ATOM 809 C CA . PHE A 1 103 ? 8.909 2.303 12.200 1.00 89.75 103 PHE A CA 1
ATOM 810 C C . PHE A 1 103 ? 8.134 1.308 13.058 1.00 89.75 103 PHE A C 1
ATOM 812 O O . PHE A 1 103 ? 7.002 1.611 13.413 1.00 89.75 103 PHE A O 1
ATOM 819 N N . LEU A 1 104 ? 8.752 0.199 13.478 1.00 90.38 104 LEU A N 1
ATOM 820 C CA . LEU A 1 104 ? 8.162 -0.781 14.395 1.00 90.38 104 LEU A CA 1
ATOM 821 C C . LEU A 1 104 ? 7.643 -0.096 15.663 1.00 90.38 104 LEU A C 1
ATOM 823 O O . LEU A 1 104 ? 6.454 -0.177 15.962 1.00 90.38 104 LEU A O 1
ATOM 827 N N . THR A 1 105 ? 8.506 0.657 16.352 1.00 90.19 105 THR A N 1
ATOM 828 C CA . THR A 1 105 ? 8.136 1.359 17.594 1.00 90.19 105 THR A CA 1
ATOM 829 C C . THR A 1 105 ? 6.999 2.354 17.352 1.00 90.19 105 THR A C 1
ATOM 831 O O . THR A 1 105 ? 6.045 2.426 18.127 1.00 90.19 105 THR A O 1
ATOM 834 N N . SER A 1 106 ? 7.068 3.111 16.253 1.00 91.44 106 SER A N 1
ATOM 835 C CA . SER A 1 106 ? 6.059 4.122 15.920 1.00 91.44 106 SER A CA 1
ATOM 836 C C . SER A 1 106 ? 4.723 3.485 15.543 1.00 91.44 106 SER A C 1
ATOM 838 O O . SER A 1 106 ? 3.672 3.995 15.929 1.00 91.44 106 SER A O 1
ATOM 840 N N . LEU A 1 107 ? 4.745 2.371 14.816 1.00 93.12 107 LEU A N 1
ATOM 841 C CA . LEU A 1 107 ? 3.570 1.620 14.396 1.00 93.12 107 LEU A CA 1
ATOM 842 C C . LEU A 1 107 ? 2.871 0.973 15.592 1.00 93.12 107 LEU A C 1
ATOM 844 O O . LEU A 1 107 ? 1.664 1.146 15.741 1.00 93.12 107 LEU A O 1
ATOM 848 N N . GLU A 1 108 ? 3.613 0.285 16.461 1.00 91.88 108 GLU A N 1
ATOM 849 C CA . GLU A 1 108 ? 3.076 -0.338 17.677 1.00 91.88 108 GLU A CA 1
ATOM 850 C C . GLU A 1 108 ? 2.470 0.703 18.615 1.00 91.88 108 GLU A C 1
ATOM 852 O O . GLU A 1 108 ? 1.307 0.584 19.007 1.00 91.88 108 GLU A O 1
ATOM 857 N N . TRP A 1 109 ? 3.198 1.792 18.874 1.00 92.25 109 TRP A N 1
ATOM 858 C CA . TRP A 1 109 ? 2.670 2.898 19.663 1.00 92.25 109 TRP A CA 1
ATOM 859 C C . TRP A 1 109 ? 1.405 3.486 19.028 1.00 92.25 109 TRP A C 1
ATOM 861 O O . TRP A 1 109 ? 0.430 3.779 19.722 1.00 92.25 109 TRP A O 1
ATOM 871 N N . THR A 1 110 ? 1.385 3.645 17.702 1.00 93.31 110 THR A N 1
ATOM 872 C CA . THR A 1 110 ? 0.212 4.187 17.008 1.00 93.31 110 THR A CA 1
ATOM 873 C C . THR A 1 110 ? -0.972 3.237 17.107 1.00 93.31 110 THR A C 1
ATOM 875 O O . THR A 1 110 ? -2.065 3.708 17.391 1.00 93.31 110 THR A O 1
ATOM 878 N N . LEU A 1 111 ? -0.781 1.927 16.942 1.00 92.38 111 LEU A N 1
ATOM 879 C CA . LEU A 1 111 ? -1.832 0.918 17.111 1.00 92.38 111 LEU A CA 1
ATOM 880 C C . LEU A 1 111 ? -2.473 0.993 18.502 1.00 92.38 111 LEU A C 1
ATOM 882 O O . LEU A 1 111 ? -3.696 0.985 18.612 1.00 92.38 111 LEU A O 1
ATOM 886 N N . GLU A 1 112 ? -1.662 1.107 19.553 1.00 92.06 112 GLU A N 1
ATOM 887 C CA . GLU A 1 112 ? -2.142 1.199 20.937 1.00 92.06 112 GLU A CA 1
ATOM 888 C C . GLU A 1 112 ? -2.910 2.498 21.215 1.00 92.06 112 GLU A C 1
ATOM 890 O O . GLU A 1 112 ? -3.893 2.504 21.957 1.00 92.06 112 GLU A O 1
ATOM 895 N N . ASN A 1 113 ? -2.481 3.603 20.602 1.00 92.44 113 ASN A N 1
ATOM 896 C CA . ASN A 1 113 ? -3.018 4.937 20.872 1.00 92.44 113 ASN A CA 1
ATOM 897 C C . ASN A 1 113 ? -4.065 5.398 19.842 1.00 92.44 113 ASN A C 1
ATOM 899 O O . ASN A 1 113 ? -4.685 6.449 20.032 1.00 92.44 113 ASN A O 1
ATOM 903 N N . LEU A 1 114 ? -4.305 4.632 18.768 1.00 93.31 114 LEU A N 1
ATOM 904 C CA . LEU A 1 114 ? -5.168 5.035 17.655 1.00 93.31 114 LEU A CA 1
ATOM 905 C C . LEU A 1 114 ? -6.583 5.437 18.093 1.00 93.31 114 LEU A C 1
ATOM 907 O O . LEU A 1 114 ? -7.025 6.512 17.684 1.00 93.31 114 LEU A O 1
ATOM 911 N N . PRO A 1 115 ? -7.288 4.682 18.961 1.00 92.12 115 PRO A N 1
ATOM 912 C CA . PRO A 1 115 ? -8.622 5.079 19.412 1.00 92.12 115 PRO A CA 1
ATOM 913 C C . PRO A 1 115 ? -8.640 6.448 20.110 1.00 92.12 115 PRO A C 1
ATOM 915 O O . PRO A 1 115 ? -9.558 7.243 19.909 1.00 92.12 115 PRO A O 1
ATOM 918 N N . ALA A 1 116 ? -7.594 6.779 20.873 1.00 91.06 116 ALA A N 1
ATOM 919 C CA . ALA A 1 116 ? -7.489 8.069 21.552 1.00 91.06 116 ALA A CA 1
ATOM 920 C C . ALA A 1 116 ? -7.288 9.238 20.570 1.00 91.06 116 ALA A C 1
ATOM 922 O O . ALA A 1 116 ? -7.633 10.379 20.888 1.00 91.06 116 ALA A O 1
ATOM 923 N N . PHE A 1 117 ? -6.772 8.992 19.360 1.00 90.81 117 PHE A N 1
ATOM 924 C CA . PHE A 1 117 ? -6.660 10.025 18.327 1.00 90.81 117 PHE A CA 1
ATOM 925 C C . PHE A 1 117 ? -7.988 10.455 17.716 1.00 90.81 117 PHE A C 1
ATOM 927 O O . PHE A 1 117 ? -8.064 11.556 17.168 1.00 90.81 117 PHE A O 1
ATOM 934 N N . PHE A 1 118 ? -9.026 9.635 17.854 1.00 92.00 118 PHE A N 1
ATOM 935 C CA . PHE A 1 118 ? -10.357 9.899 17.312 1.00 92.00 118 PHE A CA 1
ATOM 936 C C . PHE A 1 118 ? -11.330 10.481 18.348 1.00 92.00 118 PHE A C 1
ATOM 938 O O . PHE A 1 118 ? -12.423 10.902 17.983 1.00 92.00 118 PHE A O 1
ATOM 945 N N . ASN A 1 119 ? -10.904 10.602 19.611 1.00 87.94 119 ASN A N 1
ATOM 946 C CA . ASN A 1 119 ? -11.733 11.108 20.713 1.00 87.94 119 ASN A CA 1
ATOM 947 C C . ASN A 1 119 ? -11.050 12.240 21.517 1.00 87.94 119 ASN A C 1
ATOM 949 O O . ASN A 1 119 ? -11.456 12.551 22.637 1.00 87.94 119 ASN A O 1
ATOM 953 N N . ASN A 1 120 ? -9.980 12.863 21.003 1.00 86.12 120 ASN A N 1
ATOM 954 C CA . ASN A 1 120 ? -9.244 13.898 21.742 1.00 86.12 120 ASN A CA 1
ATOM 955 C C . ASN A 1 120 ? -9.601 15.329 21.304 1.00 86.12 120 ASN A C 1
ATOM 957 O O . ASN A 1 120 ? -10.316 15.572 20.338 1.00 86.12 120 ASN A O 1
ATOM 961 N N . LYS A 1 121 ? -9.070 16.322 22.030 1.00 83.81 121 LYS A N 1
ATOM 962 C CA . LYS A 1 121 ? -9.332 17.753 21.774 1.00 83.81 121 LYS A CA 1
ATOM 963 C C . LYS A 1 121 ? -8.797 18.279 20.434 1.00 83.81 121 LYS A C 1
ATOM 965 O O . LYS A 1 121 ? -9.194 19.359 20.021 1.00 83.81 121 LYS A O 1
ATOM 970 N N . LYS A 1 122 ? -7.842 17.587 19.813 1.00 84.69 122 LYS A N 1
ATOM 971 C CA . LYS A 1 122 ? -7.250 17.939 18.512 1.00 84.69 122 LYS A CA 1
ATOM 972 C C . LYS A 1 122 ? -7.919 17.193 17.355 1.00 84.69 122 LYS A C 1
ATOM 974 O O . LYS A 1 122 ? -7.610 17.494 16.206 1.00 84.69 122 LYS A O 1
ATOM 979 N N . THR A 1 123 ? -8.790 16.229 17.646 1.00 88.75 123 THR A N 1
ATOM 980 C CA . THR A 1 123 ? -9.594 15.541 16.642 1.00 88.75 123 THR A CA 1
ATOM 981 C C . THR A 1 123 ? -10.584 16.530 16.020 1.00 88.75 123 THR A C 1
ATOM 983 O O . THR A 1 123 ? -11.227 17.278 16.759 1.00 88.75 123 THR A O 1
ATOM 986 N N . PRO A 1 124 ? -10.746 16.548 14.687 1.00 92.62 124 PRO A N 1
ATOM 987 C CA . PRO A 1 124 ? -11.778 17.358 14.053 1.00 92.62 124 PRO A CA 1
ATOM 988 C C . PRO A 1 124 ? -13.193 17.018 14.555 1.00 92.62 124 PRO A C 1
ATOM 990 O O . PRO A 1 124 ? -13.588 15.853 14.597 1.00 92.62 124 PRO A O 1
ATOM 993 N N . GLU A 1 125 ? -13.984 18.041 14.885 1.00 92.25 125 GLU A N 1
ATOM 994 C CA . GLU A 1 125 ? -15.338 17.904 15.459 1.00 92.25 125 GLU A CA 1
ATOM 995 C C . GLU A 1 125 ? -16.327 17.151 14.540 1.00 92.25 125 GLU A C 1
ATOM 997 O O . GLU A 1 125 ? -17.329 16.586 14.990 1.00 92.25 125 GLU A O 1
ATOM 1002 N N . GLN A 1 126 ? -16.043 17.099 13.236 1.00 92.06 126 GLN A N 1
ATOM 1003 C CA . GLN A 1 126 ? -16.815 16.327 12.263 1.00 92.06 126 GLN A CA 1
ATOM 1004 C C . GLN A 1 126 ? -16.795 14.824 12.568 1.00 92.06 126 GLN A C 1
ATOM 1006 O O . GLN A 1 126 ? -17.812 14.166 12.365 1.00 92.06 126 GLN A O 1
ATOM 1011 N N . ILE A 1 127 ? -15.671 14.301 13.068 1.00 94.56 127 ILE A N 1
ATOM 1012 C CA . ILE A 1 127 ? -15.440 12.857 13.251 1.00 94.56 127 ILE A CA 1
ATOM 1013 C C . ILE A 1 127 ? -15.310 12.435 14.713 1.00 94.56 127 ILE A C 1
ATOM 1015 O O . ILE A 1 127 ? -15.453 11.254 15.029 1.00 94.56 127 ILE A O 1
ATOM 1019 N N . LYS A 1 128 ? -15.039 13.394 15.597 1.00 93.75 128 LYS A N 1
ATOM 1020 C CA . LYS A 1 128 ? -14.862 13.166 17.026 1.00 93.75 128 LYS A CA 1
ATOM 1021 C C . LYS A 1 128 ? -16.079 12.466 17.626 1.00 93.75 128 LYS A C 1
ATOM 1023 O O . LYS A 1 128 ? -17.210 12.897 17.394 1.00 93.75 128 LYS A O 1
ATOM 1028 N N . ASP A 1 129 ? -15.827 11.376 18.348 1.00 91.06 129 ASP A N 1
ATOM 1029 C CA . ASP A 1 129 ? -16.837 10.505 18.967 1.00 91.06 129 ASP A CA 1
ATOM 1030 C C . ASP A 1 129 ? -17.869 9.908 17.977 1.00 91.06 129 ASP A C 1
ATOM 1032 O O . ASP A 1 129 ? -18.926 9.421 18.379 1.00 91.06 129 ASP A O 1
ATOM 1036 N N . LYS A 1 130 ? -17.584 9.946 16.667 1.00 95.12 130 LYS A N 1
ATOM 1037 C CA . LYS A 1 130 ? -18.470 9.459 15.589 1.00 95.12 130 LYS A CA 1
ATOM 1038 C C . LYS A 1 130 ? -17.794 8.433 14.690 1.00 95.12 130 LYS A C 1
ATOM 1040 O O . LYS A 1 130 ? -18.475 7.582 14.120 1.00 95.12 130 LYS A O 1
ATOM 1045 N N . VAL A 1 131 ? -16.480 8.542 14.527 1.00 96.44 131 VAL A N 1
ATOM 1046 C CA . VAL A 1 131 ? -15.670 7.670 13.681 1.00 96.44 131 VAL A CA 1
ATOM 1047 C C . VAL A 1 131 ? -14.711 6.877 14.552 1.00 96.44 131 VAL A C 1
ATOM 1049 O O . VAL A 1 131 ? -13.938 7.454 15.312 1.00 96.44 131 VAL A O 1
ATOM 1052 N N . PHE A 1 132 ? -14.745 5.555 14.414 1.00 96.00 132 PHE A N 1
ATOM 1053 C CA . PHE A 1 132 ? -13.996 4.644 15.271 1.00 96.00 132 PHE A CA 1
ATOM 1054 C C . PHE A 1 132 ? -13.031 3.782 14.444 1.00 96.00 132 PHE A C 1
ATOM 1056 O O . PHE A 1 132 ? -13.480 3.044 13.564 1.00 96.00 132 PHE A O 1
ATOM 1063 N N . PRO A 1 133 ? -11.714 3.844 14.699 1.00 96.06 133 PRO A N 1
ATOM 1064 C CA . PRO A 1 133 ? -10.741 2.998 14.017 1.00 96.06 133 PRO A CA 1
ATOM 1065 C C . PRO A 1 133 ? -10.796 1.548 14.518 1.00 96.06 133 PRO A C 1
ATOM 1067 O O . PRO A 1 133 ? -10.739 1.295 15.720 1.00 96.06 133 PRO A O 1
ATOM 1070 N N . SER A 1 134 ? -10.849 0.589 13.593 1.00 93.50 134 SER A N 1
ATOM 1071 C CA . SER A 1 134 ? -10.783 -0.850 13.870 1.00 93.50 134 SER A CA 1
ATOM 1072 C C . SER A 1 134 ? -9.350 -1.359 13.704 1.00 93.50 134 SER A C 1
ATOM 1074 O O . SER A 1 134 ? -8.937 -1.751 12.614 1.00 93.50 134 SER A O 1
ATOM 1076 N N . VAL A 1 135 ? -8.568 -1.342 14.787 1.00 88.44 135 VAL A N 1
ATOM 1077 C CA . VAL A 1 135 ? -7.170 -1.827 14.779 1.00 88.44 135 VAL A CA 1
ATOM 1078 C C . VAL A 1 135 ? -7.056 -3.333 14.530 1.00 88.44 135 VAL A C 1
ATOM 1080 O O . VAL A 1 135 ? -6.041 -3.792 14.022 1.00 88.44 135 VAL A O 1
ATOM 1083 N N . GLU A 1 136 ? -8.113 -4.092 14.822 1.00 87.44 136 GLU A N 1
ATOM 1084 C CA . GLU A 1 136 ? -8.203 -5.519 14.493 1.00 87.44 136 GLU A CA 1
ATOM 1085 C C . GLU A 1 136 ? -8.358 -5.753 12.983 1.00 87.44 136 GLU A C 1
ATOM 1087 O O . GLU A 1 136 ? -8.126 -6.858 12.499 1.00 87.44 136 GLU A O 1
ATOM 1092 N N . ASP A 1 137 ? -8.746 -4.726 12.221 1.00 87.94 137 ASP A N 1
ATOM 1093 C CA . ASP A 1 137 ? -8.839 -4.730 10.759 1.00 87.94 137 ASP A CA 1
ATOM 1094 C C . ASP A 1 137 ? -7.705 -3.917 10.115 1.00 87.94 137 ASP A C 1
ATOM 1096 O O . ASP A 1 137 ? -7.889 -3.264 9.086 1.00 87.94 137 ASP A O 1
ATOM 1100 N N . ALA A 1 138 ? -6.520 -3.930 10.729 1.00 92.25 138 ALA A N 1
ATOM 1101 C CA . ALA A 1 138 ? -5.364 -3.197 10.234 1.00 92.25 138 ALA A CA 1
ATOM 1102 C C . ALA A 1 138 ? -4.692 -3.885 9.034 1.00 92.25 138 ALA A C 1
ATOM 1104 O O . ALA A 1 138 ? -4.591 -5.112 8.948 1.00 92.25 138 ALA A O 1
ATOM 1105 N N . SER A 1 139 ? -4.192 -3.089 8.095 1.00 94.62 139 SER A N 1
ATOM 1106 C CA . SER A 1 139 ? -3.332 -3.543 6.995 1.00 94.62 139 SER A CA 1
ATOM 1107 C C . SER A 1 139 ? -2.130 -2.628 6.831 1.00 94.62 139 SER A C 1
ATOM 1109 O O . SER A 1 139 ? -2.194 -1.445 7.171 1.00 94.62 139 SER A O 1
ATOM 1111 N N . LEU A 1 140 ? -1.043 -3.179 6.295 1.00 96.44 140 LEU A N 1
ATOM 1112 C CA . LEU A 1 140 ? 0.158 -2.420 5.965 1.00 96.44 140 LEU A CA 1
ATOM 1113 C C . LEU A 1 140 ? 0.182 -2.085 4.486 1.00 96.44 140 LEU A C 1
ATOM 1115 O O . LEU A 1 140 ? -0.098 -2.933 3.642 1.00 96.44 140 LEU A O 1
ATOM 1119 N N . MET A 1 141 ? 0.578 -0.859 4.184 1.00 98.19 141 MET A N 1
ATOM 1120 C CA . MET A 1 141 ? 0.858 -0.390 2.843 1.00 98.19 141 MET A CA 1
ATOM 1121 C C . MET A 1 141 ? 2.236 0.265 2.811 1.00 98.19 141 MET A C 1
ATOM 1123 O O . MET A 1 141 ? 2.609 0.993 3.731 1.00 98.19 141 MET A O 1
ATOM 1127 N N . ALA A 1 142 ? 2.984 0.046 1.739 1.00 97.88 142 ALA A N 1
ATOM 1128 C CA . ALA A 1 142 ? 4.256 0.716 1.515 1.00 97.88 142 ALA A CA 1
ATOM 1129 C C . ALA A 1 142 ? 4.449 1.062 0.045 1.00 97.88 142 ALA A C 1
ATOM 1131 O O . ALA A 1 142 ? 3.948 0.362 -0.833 1.00 97.88 142 ALA A O 1
ATOM 1132 N N . HIS A 1 143 ? 5.202 2.131 -0.202 1.00 97.69 143 HIS A N 1
ATOM 1133 C CA . HIS A 1 143 ? 5.645 2.516 -1.536 1.00 97.69 143 HIS A CA 1
ATOM 1134 C C . HIS A 1 143 ? 7.173 2.509 -1.616 1.00 97.69 143 HIS A C 1
ATOM 1136 O O . HIS A 1 143 ? 7.830 2.959 -0.678 1.00 97.69 143 HIS A O 1
ATOM 1142 N N . SER A 1 144 ? 7.742 2.079 -2.746 1.00 95.31 144 SER A N 1
ATOM 1143 C CA . SER A 1 144 ? 9.184 2.184 -3.006 1.00 95.31 144 SER A CA 1
ATOM 1144 C C . SER A 1 144 ? 10.025 1.452 -1.940 1.00 95.31 144 SER A C 1
ATOM 1146 O O . SER A 1 144 ? 9.658 0.350 -1.524 1.00 95.31 144 SER A O 1
ATOM 1148 N N . ALA A 1 145 ? 11.142 2.037 -1.493 1.00 92.69 145 ALA A N 1
ATOM 1149 C CA . ALA A 1 145 ? 12.066 1.464 -0.501 1.00 92.69 145 ALA A CA 1
ATOM 1150 C C . ALA A 1 145 ? 11.383 1.015 0.801 1.00 92.69 145 ALA A C 1
ATOM 1152 O O . ALA A 1 145 ? 11.780 0.020 1.396 1.00 92.69 145 ALA A O 1
ATOM 1153 N N . SER A 1 146 ? 10.264 1.642 1.168 1.00 93.62 146 SER A N 1
ATOM 1154 C CA . SER A 1 146 ? 9.496 1.287 2.367 1.00 93.62 146 SER A CA 1
ATOM 1155 C C . SER A 1 146 ? 8.928 -0.127 2.334 1.00 93.62 146 SER A C 1
ATOM 1157 O O . SER A 1 146 ? 8.549 -0.654 3.379 1.00 93.62 146 SER A O 1
ATOM 1159 N N . GLY A 1 147 ? 8.882 -0.757 1.153 1.00 95.31 147 GLY A N 1
ATOM 1160 C CA . GLY A 1 147 ? 8.612 -2.183 1.011 1.00 95.31 147 GLY A CA 1
ATOM 1161 C C . GLY A 1 147 ? 9.589 -3.037 1.820 1.00 95.31 147 GLY A C 1
ATOM 1162 O O . GLY A 1 147 ? 9.155 -3.986 2.468 1.00 95.31 147 GLY A O 1
ATOM 1163 N N . HIS A 1 148 ? 10.873 -2.666 1.857 1.00 94.19 148 HIS A N 1
ATOM 1164 C CA . HIS A 1 148 ? 11.875 -3.285 2.724 1.00 94.19 148 HIS A CA 1
ATOM 1165 C C . HIS A 1 148 ? 11.471 -3.180 4.197 1.00 94.19 148 HIS A C 1
ATOM 1167 O O . HIS A 1 148 ? 11.313 -4.195 4.875 1.00 94.19 148 HIS A O 1
ATOM 1173 N N . THR A 1 149 ? 11.225 -1.954 4.663 1.00 93.25 149 THR A N 1
ATOM 1174 C CA . THR A 1 149 ? 10.931 -1.652 6.067 1.00 93.25 149 THR A CA 1
ATOM 1175 C C . THR A 1 149 ? 9.678 -2.370 6.579 1.00 93.25 149 THR A C 1
ATOM 1177 O O . THR A 1 149 ? 9.720 -3.023 7.624 1.00 93.25 149 THR A O 1
ATOM 1180 N N . VAL A 1 150 ? 8.558 -2.318 5.844 1.00 94.62 150 VAL A N 1
ATOM 1181 C CA . VAL A 1 150 ? 7.316 -2.976 6.298 1.00 94.62 150 VAL A CA 1
ATOM 1182 C C . VAL A 1 150 ? 7.407 -4.501 6.243 1.00 94.62 150 VAL A C 1
ATOM 1184 O O . VAL A 1 150 ? 6.811 -5.179 7.079 1.00 94.62 150 VAL A O 1
ATOM 1187 N N . VAL A 1 151 ? 8.159 -5.060 5.287 1.00 94.88 151 VAL A N 1
ATOM 1188 C CA . VAL A 1 151 ? 8.374 -6.510 5.204 1.00 94.88 151 VAL A CA 1
ATOM 1189 C C . VAL A 1 151 ? 9.339 -6.979 6.288 1.00 94.88 151 VAL A C 1
ATOM 1191 O O . VAL A 1 151 ? 9.112 -8.054 6.836 1.00 94.88 151 VAL A O 1
ATOM 1194 N N . SER A 1 152 ? 10.343 -6.182 6.663 1.00 92.88 152 SER A N 1
ATOM 1195 C CA . SER A 1 152 ? 11.207 -6.491 7.810 1.00 92.88 152 SER A CA 1
ATOM 1196 C C . SER A 1 152 ? 10.407 -6.534 9.116 1.00 92.88 152 SER A C 1
ATOM 1198 O O . SER A 1 152 ? 10.483 -7.514 9.856 1.00 92.88 152 SER A O 1
ATOM 1200 N N . TYR A 1 153 ? 9.510 -5.565 9.339 1.00 92.31 153 TYR A N 1
ATOM 1201 C CA . TYR A 1 153 ? 8.584 -5.591 10.480 1.00 92.31 153 TYR A CA 1
ATOM 1202 C C . TYR A 1 153 ? 7.762 -6.893 10.553 1.00 92.31 153 TYR A C 1
ATOM 1204 O O . TYR A 1 153 ? 7.656 -7.510 11.619 1.00 92.31 153 TYR A O 1
ATOM 1212 N N . LEU A 1 154 ? 7.194 -7.333 9.424 1.00 93.00 154 LEU A N 1
ATOM 1213 C CA . LEU A 1 154 ? 6.419 -8.577 9.358 1.00 93.00 154 LEU A CA 1
ATOM 1214 C C . LEU A 1 154 ? 7.298 -9.820 9.531 1.00 93.00 154 LEU A C 1
ATOM 1216 O O . LEU A 1 154 ? 6.882 -10.782 10.175 1.00 93.00 154 LEU A O 1
ATOM 1220 N N . ASN A 1 155 ? 8.519 -9.785 9.000 1.00 91.00 155 ASN A N 1
ATOM 1221 C CA . ASN A 1 155 ? 9.514 -10.833 9.173 1.00 91.00 155 ASN A CA 1
ATOM 1222 C C . ASN A 1 155 ? 9.878 -11.028 10.652 1.00 91.00 155 ASN A C 1
ATOM 1224 O O . ASN A 1 155 ? 10.000 -12.170 11.087 1.00 91.00 155 ASN A O 1
ATOM 1228 N N . GLU A 1 156 ? 9.979 -9.952 11.435 1.00 87.56 156 GLU A N 1
ATOM 1229 C CA . GLU A 1 156 ? 10.311 -10.026 12.862 1.00 87.56 156 GLU A CA 1
ATOM 1230 C C . GLU A 1 156 ? 9.113 -10.368 13.757 1.00 87.56 156 GLU A C 1
ATOM 1232 O O . GLU A 1 156 ? 9.227 -11.216 14.640 1.00 87.56 156 GLU A O 1
ATOM 1237 N N . THR A 1 157 ? 7.961 -9.724 13.553 1.00 84.94 157 THR A N 1
ATOM 1238 C CA . THR A 1 157 ? 6.888 -9.718 14.567 1.00 84.94 157 THR A CA 1
ATOM 1239 C C . THR A 1 157 ? 5.579 -10.356 14.114 1.00 84.94 157 THR A C 1
ATOM 1241 O O . THR A 1 157 ? 4.712 -10.585 14.958 1.00 84.94 157 THR A O 1
ATOM 1244 N N . CYS A 1 158 ? 5.387 -10.609 12.808 1.00 77.56 158 CYS A N 1
ATOM 1245 C CA . CYS A 1 158 ? 4.086 -10.867 12.154 1.00 77.56 158 CYS A CA 1
ATOM 1246 C C . CYS A 1 158 ? 3.002 -9.776 12.379 1.00 77.56 158 CYS A C 1
ATOM 1248 O O . CYS A 1 158 ? 2.074 -9.642 11.579 1.00 77.56 158 CYS A O 1
ATOM 1250 N N . GLY A 1 159 ? 3.124 -8.953 13.422 1.00 78.00 159 GLY A N 1
ATOM 1251 C CA . GLY A 1 159 ? 2.246 -7.845 13.763 1.00 78.00 159 GLY A CA 1
ATOM 1252 C C . GLY A 1 159 ? 0.787 -8.237 14.009 1.00 78.00 159 GLY A C 1
ATOM 1253 O O . GLY A 1 159 ? 0.429 -9.402 14.170 1.00 78.00 159 GLY A O 1
ATOM 1254 N N . LYS A 1 160 ? -0.085 -7.223 14.011 1.00 83.88 160 LYS A N 1
ATOM 1255 C CA . LYS A 1 160 ? -1.557 -7.369 14.060 1.00 83.88 160 LYS A CA 1
ATOM 1256 C C . LYS A 1 160 ? -2.210 -7.211 12.680 1.00 83.88 160 LYS A C 1
ATOM 1258 O O . LYS A 1 160 ? -3.366 -6.819 12.564 1.00 83.88 160 LYS A O 1
ATOM 1263 N N . MET A 1 161 ? -1.445 -7.450 11.620 1.00 90.50 161 MET A N 1
ATOM 1264 C CA . MET A 1 161 ? -1.817 -7.041 10.268 1.00 90.50 161 MET A CA 1
ATOM 1265 C C . MET A 1 161 ? -2.560 -8.159 9.544 1.00 90.50 161 MET A C 1
ATOM 1267 O O . MET A 1 161 ? -2.150 -9.319 9.572 1.00 90.50 161 MET A O 1
ATOM 1271 N N . LYS A 1 162 ? -3.662 -7.809 8.877 1.00 90.19 162 LYS A N 1
ATOM 1272 C CA . LYS A 1 162 ? -4.475 -8.758 8.102 1.00 90.19 162 LYS A CA 1
ATOM 1273 C C . LYS A 1 162 ? -4.020 -8.913 6.660 1.00 90.19 162 LYS A C 1
ATOM 1275 O O . LYS A 1 162 ? -4.224 -9.973 6.074 1.00 90.19 162 LYS A O 1
ATOM 1280 N N . ALA A 1 163 ? -3.443 -7.864 6.093 1.00 93.56 163 ALA A N 1
ATOM 1281 C CA . ALA A 1 163 ? -3.027 -7.844 4.705 1.00 93.56 163 ALA A CA 1
ATOM 1282 C C . ALA A 1 163 ? -1.860 -6.880 4.486 1.00 93.56 163 ALA A C 1
ATOM 1284 O O . ALA A 1 163 ? -1.662 -5.927 5.251 1.00 93.56 163 ALA A O 1
ATOM 1285 N N . LEU A 1 164 ? -1.123 -7.134 3.408 1.00 96.62 164 LEU A N 1
ATOM 1286 C CA . LEU A 1 164 ? 0.004 -6.331 2.958 1.00 96.62 164 LEU A CA 1
ATOM 1287 C C . LEU A 1 164 ? -0.276 -5.781 1.554 1.00 96.62 164 LEU A C 1
ATOM 1289 O O . LEU A 1 164 ? -0.715 -6.504 0.662 1.00 96.62 164 LEU A O 1
ATOM 1293 N N . ILE A 1 165 ? -0.005 -4.498 1.350 1.00 98.44 165 ILE A N 1
ATOM 1294 C CA . ILE A 1 165 ? -0.103 -3.815 0.062 1.00 98.44 165 ILE A CA 1
ATOM 1295 C C . ILE A 1 165 ? 1.267 -3.219 -0.253 1.00 98.44 165 ILE A C 1
ATOM 1297 O O . ILE A 1 165 ? 1.782 -2.375 0.477 1.00 98.44 165 ILE A O 1
ATOM 1301 N N . LEU A 1 166 ? 1.866 -3.649 -1.351 1.00 98.62 166 LEU A N 1
ATOM 1302 C CA . LEU A 1 166 ? 3.160 -3.164 -1.806 1.00 98.62 166 LEU A CA 1
ATOM 1303 C C . LEU A 1 166 ? 2.972 -2.419 -3.124 1.00 98.62 166 LEU A C 1
ATOM 1305 O O . LEU A 1 166 ? 2.491 -3.005 -4.090 1.00 98.62 166 LEU A O 1
ATOM 1309 N N . LEU A 1 167 ? 3.343 -1.143 -3.154 1.00 98.62 167 LEU A N 1
ATOM 1310 C CA . LEU A 1 167 ? 3.307 -0.285 -4.336 1.00 98.62 167 LEU A CA 1
ATOM 1311 C C . LEU A 1 167 ? 4.741 -0.081 -4.825 1.00 98.62 167 LEU A C 1
ATOM 1313 O O . LEU A 1 167 ? 5.547 0.532 -4.127 1.00 98.62 167 LEU A O 1
ATOM 1317 N N . ASP A 1 168 ? 5.069 -0.627 -5.989 1.00 97.75 168 ASP A N 1
ATOM 1318 C CA . ASP A 1 168 ? 6.404 -0.603 -6.589 1.00 97.75 168 ASP A CA 1
ATOM 1319 C C . ASP A 1 168 ? 7.528 -0.883 -5.558 1.00 97.75 168 ASP A C 1
ATOM 1321 O O . ASP A 1 168 ? 8.463 -0.088 -5.433 1.00 97.75 168 ASP A O 1
ATOM 1325 N N . PRO A 1 169 ? 7.444 -1.945 -4.724 1.00 97.44 169 PRO A N 1
ATOM 1326 C CA . PRO A 1 169 ? 8.340 -2.113 -3.582 1.00 97.44 169 PRO A CA 1
ATOM 1327 C C . PRO A 1 169 ? 9.799 -2.284 -4.010 1.00 97.44 169 PRO A C 1
ATOM 1329 O O . PRO A 1 169 ? 10.106 -3.036 -4.938 1.00 97.44 169 PRO A O 1
ATOM 1332 N N . VAL A 1 170 ? 10.716 -1.649 -3.287 1.00 94.62 170 VAL A N 1
ATOM 1333 C CA . VAL A 1 170 ? 12.168 -1.786 -3.455 1.00 94.62 170 VAL A CA 1
ATOM 1334 C C . VAL A 1 170 ? 12.750 -2.377 -2.177 1.00 94.62 170 VAL A C 1
ATOM 1336 O O . VAL A 1 170 ? 12.366 -2.009 -1.073 1.00 94.62 170 VAL A O 1
ATOM 1339 N N . ASP A 1 171 ? 13.624 -3.358 -2.348 1.00 92.31 171 ASP A N 1
ATOM 1340 C CA . ASP A 1 171 ? 14.306 -4.082 -1.294 1.00 92.31 171 ASP A CA 1
ATOM 1341 C C . ASP A 1 171 ? 15.714 -3.509 -1.137 1.00 92.31 171 ASP A C 1
ATOM 1343 O O . ASP A 1 171 ? 16.551 -3.616 -2.038 1.00 92.31 171 ASP A O 1
ATOM 1347 N N . GLY A 1 172 ? 15.959 -2.905 0.019 1.00 82.50 172 GLY A N 1
ATOM 1348 C CA . GLY A 1 172 ? 17.228 -2.310 0.399 1.00 82.50 172 GLY A CA 1
ATOM 1349 C C . GLY A 1 172 ? 17.158 -0.798 0.572 1.00 82.50 172 GLY A C 1
ATOM 1350 O O . GLY A 1 172 ? 16.250 -0.121 0.098 1.00 82.50 172 GLY A O 1
ATOM 1351 N N . TYR A 1 173 ? 18.168 -0.287 1.267 1.00 69.50 173 TYR A N 1
ATOM 1352 C CA . TYR A 1 173 ? 18.229 1.089 1.767 1.00 69.50 173 TYR A CA 1
ATOM 1353 C C . TYR A 1 173 ? 18.951 2.073 0.853 1.00 69.50 173 TYR A C 1
ATOM 1355 O O . TYR A 1 173 ? 18.918 3.281 1.077 1.00 69.50 173 TYR A O 1
ATOM 1363 N N . ASP A 1 174 ? 19.680 1.556 -0.133 1.00 64.38 174 ASP A N 1
ATOM 1364 C CA . ASP A 1 174 ? 20.544 2.363 -0.977 1.00 64.38 174 ASP A CA 1
ATOM 1365 C C . ASP A 1 174 ? 20.098 2.275 -2.441 1.00 64.38 174 ASP A C 1
ATOM 1367 O O . ASP A 1 174 ? 20.242 1.210 -3.054 1.00 64.38 174 ASP A O 1
ATOM 1371 N N . PRO A 1 175 ? 19.616 3.382 -3.036 1.00 55.41 175 PRO A N 1
ATOM 1372 C CA . PRO A 1 175 ? 19.221 3.409 -4.441 1.00 55.41 175 PRO A CA 1
ATOM 1373 C C . PRO A 1 175 ? 20.391 3.127 -5.401 1.00 55.41 175 PRO A C 1
ATOM 1375 O O . PRO A 1 175 ? 20.157 2.767 -6.554 1.00 55.41 175 PRO A O 1
ATOM 1378 N N . PHE A 1 176 ? 21.645 3.256 -4.948 1.00 64.44 176 PHE A N 1
ATOM 1379 C CA . PHE A 1 176 ? 22.839 2.945 -5.740 1.00 64.44 176 PHE A CA 1
ATOM 1380 C C . PHE A 1 176 ? 23.335 1.497 -5.573 1.00 64.44 176 PHE A C 1
ATOM 1382 O O . PHE A 1 176 ? 24.177 1.042 -6.350 1.00 64.44 176 PHE A O 1
ATOM 1389 N N . GLY A 1 177 ? 22.803 0.747 -4.602 1.00 65.00 177 GLY A N 1
ATOM 1390 C CA . GLY A 1 177 ? 23.119 -0.667 -4.388 1.00 65.00 177 GLY A CA 1
ATOM 1391 C C . GLY A 1 177 ? 24.507 -0.966 -3.801 1.00 65.00 177 GLY A C 1
ATOM 1392 O O . GLY A 1 177 ? 24.974 -2.105 -3.904 1.00 65.00 177 GLY A O 1
ATOM 1393 N N . PHE A 1 178 ? 25.179 0.011 -3.183 1.00 71.12 178 PHE A N 1
ATOM 1394 C CA . PHE A 1 178 ? 26.403 -0.198 -2.404 1.00 71.12 178 PHE A CA 1
ATOM 1395 C C . PHE A 1 178 ? 26.129 -1.039 -1.157 1.00 71.12 178 PHE A C 1
ATOM 1397 O O . PHE A 1 178 ? 26.902 -1.942 -0.829 1.00 71.12 178 PHE A O 1
ATOM 1404 N N . LEU A 1 179 ? 25.009 -0.772 -0.481 1.00 73.62 179 LEU A N 1
ATOM 1405 C CA . LEU A 1 179 ? 24.555 -1.556 0.662 1.00 73.62 179 LEU A CA 1
ATOM 1406 C C . LEU A 1 179 ? 23.651 -2.697 0.190 1.00 73.62 179 LEU A C 1
ATOM 1408 O O . LEU A 1 179 ? 22.523 -2.485 -0.244 1.00 73.62 179 LEU A O 1
ATOM 1412 N N . LYS A 1 180 ? 24.149 -3.931 0.301 1.00 80.62 180 LYS A N 1
ATOM 1413 C CA . LYS A 1 180 ? 23.428 -5.157 -0.083 1.00 80.62 180 LYS A CA 1
ATOM 1414 C C . LYS A 1 180 ? 22.687 -5.766 1.105 1.00 80.62 180 LYS A C 1
ATOM 1416 O O . LYS A 1 180 ? 22.924 -6.918 1.464 1.00 80.62 180 LYS A O 1
ATOM 1421 N N . ILE A 1 181 ? 21.851 -4.961 1.749 1.00 84.81 181 ILE A N 1
ATOM 1422 C CA . ILE A 1 181 ? 20.997 -5.396 2.857 1.00 84.81 181 ILE A CA 1
ATOM 1423 C C . ILE A 1 181 ? 19.605 -5.592 2.271 1.00 84.81 181 ILE A C 1
ATOM 1425 O O . ILE A 1 181 ? 18.957 -4.620 1.898 1.00 84.81 181 ILE A O 1
ATOM 1429 N N . TYR A 1 182 ? 19.195 -6.849 2.135 1.00 90.38 182 TYR A N 1
ATOM 1430 C CA . TYR A 1 182 ? 17.937 -7.242 1.508 1.00 90.38 182 TYR A CA 1
ATOM 1431 C C . TYR A 1 182 ? 17.134 -8.097 2.478 1.00 90.38 182 TYR A C 1
ATOM 1433 O O . TYR A 1 182 ? 17.704 -8.987 3.113 1.00 90.38 182 TYR A O 1
ATOM 1441 N N . ILE A 1 183 ? 15.828 -7.854 2.563 1.00 92.50 183 ILE A N 1
ATOM 1442 C CA . ILE A 1 183 ? 14.921 -8.678 3.369 1.00 92.50 183 ILE A CA 1
ATOM 1443 C C . ILE A 1 183 ? 14.432 -9.901 2.591 1.00 92.50 183 ILE A C 1
ATOM 1445 O O . ILE A 1 183 ? 14.150 -10.952 3.161 1.00 92.50 183 ILE A O 1
ATOM 1449 N N . THR A 1 184 ? 14.365 -9.798 1.264 1.00 94.06 184 THR A N 1
ATOM 1450 C CA . THR A 1 184 ? 13.997 -10.910 0.388 1.00 94.06 184 THR A CA 1
ATOM 1451 C C . THR A 1 184 ? 15.248 -11.633 -0.095 1.00 94.06 184 THR A C 1
ATOM 1453 O O . THR A 1 184 ? 16.291 -11.012 -0.318 1.00 94.06 184 THR A O 1
ATOM 1456 N N . ASN A 1 185 ? 15.169 -12.952 -0.286 1.00 93.38 185 ASN A N 1
ATOM 1457 C CA . ASN A 1 185 ? 16.286 -13.758 -0.785 1.00 93.38 185 ASN A CA 1
ATOM 1458 C C . ASN A 1 185 ? 15.832 -14.930 -1.678 1.00 93.38 185 ASN A C 1
ATOM 1460 O O . ASN A 1 185 ? 16.026 -16.090 -1.315 1.00 93.38 185 ASN A O 1
ATOM 1464 N N . PRO A 1 186 ? 15.229 -14.670 -2.854 1.00 92.81 186 PRO A N 1
ATOM 1465 C CA . PRO A 1 186 ? 14.741 -15.738 -3.725 1.00 92.81 186 PRO A CA 1
ATOM 1466 C C . PRO A 1 186 ? 15.828 -16.781 -4.064 1.00 92.81 186 PRO A C 1
ATOM 1468 O O . PRO A 1 186 ? 16.978 -16.400 -4.291 1.00 92.81 186 PRO A O 1
ATOM 1471 N N . PRO A 1 187 ? 15.490 -18.085 -4.147 1.00 93.62 187 PRO A N 1
ATOM 1472 C CA . PRO A 1 187 ? 14.137 -18.645 -4.092 1.00 93.62 187 PRO A CA 1
ATOM 1473 C C . PRO A 1 187 ? 13.598 -18.850 -2.666 1.00 93.62 187 PRO A C 1
ATOM 1475 O O . PRO A 1 187 ? 12.505 -19.391 -2.513 1.00 93.62 187 PRO A O 1
ATOM 1478 N N . GLN A 1 188 ? 14.337 -18.443 -1.626 1.00 94.75 188 GLN A N 1
ATOM 1479 C CA . GLN A 1 188 ? 13.863 -18.527 -0.249 1.00 94.75 188 GLN A CA 1
ATOM 1480 C C . GLN A 1 188 ? 12.620 -17.649 -0.075 1.00 94.75 188 GLN A C 1
ATOM 1482 O O . GLN A 1 188 ? 12.593 -16.475 -0.472 1.00 94.75 188 GLN A O 1
ATOM 1487 N N . GLN A 1 189 ? 11.587 -18.249 0.512 1.00 93.38 189 GLN A N 1
ATOM 1488 C CA . GLN A 1 189 ? 10.368 -17.543 0.866 1.00 93.38 189 GLN A CA 1
ATOM 1489 C C . GLN A 1 189 ? 10.559 -16.776 2.174 1.00 93.38 189 GLN A C 1
ATOM 1491 O O . GLN A 1 189 ? 11.334 -17.187 3.040 1.00 93.38 189 GLN A O 1
ATOM 1496 N N . LEU A 1 190 ? 9.844 -15.662 2.308 1.00 93.44 190 LEU A N 1
ATOM 1497 C CA . LEU A 1 190 ? 9.703 -14.962 3.577 1.00 93.44 190 LEU A CA 1
ATOM 1498 C C . LEU A 1 190 ? 9.062 -15.911 4.597 1.00 93.44 190 LEU A C 1
ATOM 1500 O O . LEU A 1 190 ? 8.169 -16.682 4.234 1.00 93.44 190 LEU A O 1
ATOM 1504 N N . PRO A 1 191 ? 9.476 -15.852 5.870 1.00 90.69 191 PRO A N 1
ATOM 1505 C CA . PRO A 1 191 ? 9.029 -16.795 6.878 1.00 90.69 191 PRO A CA 1
ATOM 1506 C C . PRO A 1 191 ? 7.599 -16.524 7.332 1.00 90.69 191 PRO A C 1
ATOM 1508 O O . PRO A 1 191 ? 7.146 -17.215 8.223 1.00 90.69 191 PRO A O 1
ATOM 1511 N N . PHE A 1 192 ? 6.881 -15.544 6.778 1.00 90.06 192 PHE A N 1
ATOM 1512 C CA . PHE A 1 192 ? 5.490 -15.267 7.121 1.00 90.06 192 PHE A CA 1
ATOM 1513 C C . PHE A 1 192 ? 4.574 -15.465 5.916 1.00 90.06 192 PHE A C 1
ATOM 1515 O O . PHE A 1 192 ? 4.907 -15.119 4.783 1.00 90.06 192 PHE A O 1
ATOM 1522 N N . VAL A 1 193 ? 3.376 -15.977 6.174 1.00 89.56 193 VAL A N 1
ATOM 1523 C CA . VAL A 1 193 ? 2.264 -15.976 5.213 1.00 89.56 193 VAL A CA 1
ATOM 1524 C C . VAL A 1 193 ? 1.407 -14.744 5.469 1.00 89.56 193 VAL A C 1
ATOM 1526 O O . VAL A 1 193 ? 1.213 -14.396 6.623 1.00 89.56 193 VAL A O 1
ATOM 1529 N N . MET A 1 194 ? 0.928 -14.069 4.423 1.00 91.06 194 MET A N 1
ATOM 1530 C CA . MET A 1 194 ? -0.074 -12.999 4.506 1.00 91.06 194 MET A CA 1
ATOM 1531 C C . MET A 1 194 ? -0.687 -12.782 3.114 1.00 91.06 194 MET A C 1
ATOM 1533 O O . MET A 1 194 ? 0.058 -12.831 2.131 1.00 91.06 194 MET A O 1
ATOM 1537 N N . PRO A 1 195 ? -2.005 -12.530 2.990 1.00 94.06 195 PRO A N 1
ATOM 1538 C CA . PRO A 1 195 ? -2.586 -12.028 1.756 1.00 94.06 195 PRO A CA 1
ATOM 1539 C C . PRO A 1 195 ? -1.892 -10.732 1.344 1.00 94.06 195 PRO A C 1
ATOM 1541 O O . PRO A 1 195 ? -1.904 -9.751 2.093 1.00 94.06 195 PRO A O 1
ATOM 1544 N N . THR A 1 196 ? -1.308 -10.734 0.149 1.00 96.56 196 THR A N 1
ATOM 1545 C CA . THR A 1 196 ? -0.523 -9.595 -0.337 1.00 96.56 196 THR A CA 1
ATOM 1546 C C . THR A 1 196 ? -1.007 -9.128 -1.699 1.00 96.56 196 THR A C 1
ATOM 1548 O O . THR A 1 196 ? -1.073 -9.912 -2.644 1.00 96.56 196 THR A O 1
ATOM 1551 N N . LEU A 1 197 ? -1.289 -7.835 -1.824 1.00 98.44 197 LEU A N 1
ATOM 1552 C CA . LEU A 1 197 ? -1.428 -7.164 -3.110 1.00 98.44 197 LEU A CA 1
ATOM 1553 C C . LEU A 1 197 ? -0.101 -6.484 -3.447 1.00 98.44 197 LEU A C 1
ATOM 1555 O O . LEU A 1 197 ? 0.332 -5.582 -2.737 1.00 98.44 197 LEU A O 1
ATOM 1559 N N . LEU A 1 198 ? 0.536 -6.901 -4.535 1.00 98.62 198 LEU A N 1
ATOM 1560 C CA . LEU A 1 198 ? 1.735 -6.267 -5.068 1.00 98.62 198 LEU A CA 1
ATOM 1561 C C . LEU A 1 198 ? 1.359 -5.561 -6.370 1.00 98.62 198 LEU A C 1
ATOM 1563 O O . LEU A 1 198 ? 1.051 -6.196 -7.377 1.00 98.62 198 LEU A O 1
ATOM 1567 N N . ILE A 1 199 ? 1.365 -4.238 -6.339 1.00 98.62 199 ILE A N 1
ATOM 1568 C CA . ILE A 1 199 ? 1.167 -3.393 -7.508 1.00 98.62 199 ILE A CA 1
ATOM 1569 C C . ILE A 1 199 ? 2.539 -2.947 -7.979 1.00 98.62 199 ILE A C 1
ATOM 1571 O O . ILE A 1 199 ? 3.289 -2.370 -7.201 1.00 98.62 199 ILE A O 1
ATOM 1575 N N . ARG A 1 200 ? 2.840 -3.214 -9.246 1.00 97.12 200 ARG A N 1
ATOM 1576 C CA . ARG A 1 200 ? 4.013 -2.695 -9.934 1.00 97.12 200 ARG A CA 1
ATOM 1577 C C . ARG A 1 200 ? 3.627 -1.779 -11.084 1.00 97.12 200 ARG A C 1
ATOM 1579 O O . ARG A 1 200 ? 2.529 -1.898 -11.645 1.00 97.12 200 ARG A O 1
ATOM 1586 N N . THR A 1 201 ? 4.598 -1.024 -11.567 1.00 97.69 201 THR A N 1
ATOM 1587 C CA . THR A 1 201 ? 4.500 -0.297 -12.825 1.00 97.69 201 THR A CA 1
ATOM 1588 C C . THR A 1 201 ? 5.455 -0.853 -13.884 1.00 97.69 201 THR A C 1
ATOM 1590 O O . THR A 1 201 ? 6.414 -1.589 -13.608 1.00 97.69 201 THR A O 1
ATOM 1593 N N . GLY A 1 202 ? 5.152 -0.574 -15.155 1.00 96.44 202 GLY A N 1
ATOM 1594 C CA . GLY A 1 202 ? 5.921 -1.109 -16.280 1.00 96.44 202 GLY A CA 1
ATOM 1595 C C . GLY A 1 202 ? 7.256 -0.408 -16.520 1.00 96.44 202 GLY A C 1
ATOM 1596 O O . GLY A 1 202 ? 8.151 -1.018 -17.099 1.00 96.44 202 GLY A O 1
ATOM 1597 N N . LEU A 1 203 ? 7.409 0.835 -16.054 1.00 96.69 203 LEU A N 1
ATOM 1598 C CA . LEU A 1 203 ? 8.631 1.632 -16.212 1.00 96.69 203 LEU A CA 1
ATOM 1599 C C . LEU A 1 203 ? 9.539 1.611 -14.970 1.00 96.69 203 LEU A C 1
ATOM 1601 O O . LEU A 1 203 ? 10.581 2.259 -14.973 1.00 96.69 203 LEU A O 1
ATOM 1605 N N . ASP A 1 204 ? 9.180 0.860 -13.926 1.00 94.00 204 ASP A N 1
ATOM 1606 C CA . ASP A 1 204 ? 9.945 0.733 -12.675 1.00 94.00 204 ASP A CA 1
ATOM 1607 C C . ASP A 1 204 ? 11.422 0.372 -12.877 1.00 94.00 204 ASP A C 1
ATOM 1609 O O . ASP A 1 204 ? 12.314 0.944 -12.245 1.00 94.00 204 ASP A O 1
ATOM 1613 N N . ASN A 1 205 ? 11.683 -0.575 -13.780 1.00 94.25 205 ASN A N 1
ATOM 1614 C CA . ASN A 1 205 ? 13.016 -1.089 -14.081 1.00 94.25 205 ASN A CA 1
ATOM 1615 C C . ASN A 1 205 ? 13.721 -0.302 -15.202 1.00 94.25 205 ASN A C 1
ATOM 1617 O O . ASN A 1 205 ? 14.784 -0.722 -15.667 1.00 94.25 205 ASN A O 1
ATOM 1621 N N . VAL A 1 206 ? 13.153 0.830 -15.629 1.00 95.62 206 VAL A N 1
ATOM 1622 C CA . VAL A 1 206 ? 13.701 1.686 -16.683 1.00 95.62 206 VAL A CA 1
ATOM 1623 C C . VAL A 1 206 ? 14.383 2.902 -16.043 1.00 95.62 206 VAL A C 1
ATOM 1625 O O . VAL A 1 206 ? 13.758 3.615 -15.257 1.00 95.62 206 VAL A O 1
ATOM 1628 N N . PRO A 1 207 ? 15.663 3.177 -16.353 1.00 93.69 207 PRO A N 1
ATOM 1629 C CA . PRO A 1 207 ? 16.326 4.385 -15.873 1.00 93.69 207 PRO A CA 1
ATOM 1630 C C . PRO A 1 207 ? 15.699 5.634 -16.503 1.00 93.69 207 PRO A C 1
ATOM 1632 O O . PRO A 1 207 ? 15.340 5.638 -17.682 1.00 93.69 207 PRO A O 1
ATOM 1635 N N . ALA A 1 208 ? 15.597 6.717 -15.729 1.00 92.12 208 ALA A N 1
ATOM 1636 C CA . ALA A 1 208 ? 15.108 7.999 -16.243 1.00 92.12 208 ALA A CA 1
ATOM 1637 C C . ALA A 1 208 ? 16.081 8.607 -17.265 1.00 92.12 208 ALA A C 1
ATOM 1639 O O . ALA A 1 208 ? 15.669 9.216 -18.249 1.00 92.12 208 ALA A O 1
ATOM 1640 N N . ASN A 1 209 ? 17.383 8.449 -17.012 1.00 90.62 209 ASN A N 1
ATOM 1641 C CA . ASN A 1 209 ? 18.485 8.948 -17.829 1.00 90.62 209 ASN A CA 1
ATOM 1642 C C . ASN A 1 209 ? 19.787 8.189 -17.475 1.00 90.62 209 ASN A C 1
ATOM 1644 O O . ASN A 1 209 ? 19.799 7.446 -16.497 1.00 90.62 209 ASN A O 1
ATOM 1648 N N . PRO A 1 210 ? 20.896 8.365 -18.219 1.00 90.06 210 PRO A N 1
ATOM 1649 C CA . PRO A 1 210 ? 22.141 7.628 -17.969 1.00 90.06 210 PRO A CA 1
ATOM 1650 C C . PRO A 1 210 ? 22.828 7.885 -16.616 1.00 90.06 210 PRO A C 1
ATOM 1652 O O . PRO A 1 210 ? 23.705 7.110 -16.245 1.00 90.06 210 PRO A O 1
ATOM 1655 N N . LEU A 1 211 ? 22.486 8.965 -15.899 1.00 88.25 211 LEU A N 1
ATOM 1656 C CA . LEU A 1 211 ? 23.110 9.322 -14.616 1.00 88.25 211 LEU A CA 1
ATOM 1657 C C . LEU A 1 211 ? 22.413 8.685 -13.412 1.00 88.25 211 LEU A C 1
ATOM 1659 O O . LEU A 1 211 ? 23.040 8.529 -12.366 1.00 88.25 211 LEU A O 1
ATOM 1663 N N . PHE A 1 212 ? 21.136 8.325 -13.546 1.00 86.44 212 PHE A N 1
ATOM 1664 C CA . PHE A 1 212 ? 20.346 7.747 -12.465 1.00 86.44 212 PHE A CA 1
ATOM 1665 C C . PHE A 1 212 ? 19.941 6.311 -12.811 1.00 86.44 212 PHE A C 1
ATOM 1667 O O . PHE A 1 212 ? 19.445 6.063 -13.914 1.00 86.44 212 PHE A O 1
ATOM 1674 N N . PRO A 1 213 ? 20.134 5.348 -11.891 1.00 89.44 213 PRO A N 1
ATOM 1675 C CA . PRO A 1 213 ? 19.645 3.994 -12.106 1.00 89.44 213 PRO A CA 1
ATOM 1676 C C . PRO A 1 213 ? 18.112 3.980 -12.194 1.00 89.44 213 PRO A C 1
ATOM 1678 O O . PRO A 1 213 ? 17.432 4.953 -11.867 1.00 89.44 213 PRO A O 1
ATOM 1681 N N . ALA A 1 214 ? 17.551 2.854 -12.633 1.00 92.88 214 ALA A N 1
ATOM 1682 C CA . ALA A 1 214 ? 16.117 2.625 -12.490 1.00 92.88 214 ALA A CA 1
ATOM 1683 C C . ALA A 1 214 ? 15.713 2.718 -11.009 1.00 92.88 214 ALA A C 1
ATOM 1685 O O . ALA A 1 214 ? 16.448 2.236 -10.148 1.00 92.88 214 ALA A O 1
ATOM 1686 N N . CYS A 1 215 ? 14.555 3.311 -10.714 1.00 92.56 215 CYS A N 1
ATOM 1687 C CA . CYS A 1 215 ? 14.111 3.491 -9.327 1.00 92.56 215 CYS A CA 1
ATOM 1688 C C . CYS A 1 215 ? 13.669 2.181 -8.667 1.00 92.56 215 CYS A C 1
ATOM 1690 O O . CYS A 1 215 ? 13.793 2.039 -7.457 1.00 92.56 215 CYS A O 1
ATOM 1692 N N . ALA A 1 216 ? 13.218 1.209 -9.461 1.00 93.56 216 ALA A N 1
ATOM 1693 C CA . ALA A 1 216 ? 12.795 -0.106 -9.000 1.00 93.56 216 ALA A CA 1
ATOM 1694 C C . ALA A 1 216 ? 13.362 -1.219 -9.913 1.00 93.56 216 ALA A C 1
ATOM 1696 O O . ALA A 1 216 ? 12.626 -1.893 -10.641 1.00 93.56 216 ALA A O 1
ATOM 1697 N N . PRO A 1 217 ? 14.695 -1.441 -9.918 1.00 91.81 217 PRO A N 1
ATOM 1698 C CA . PRO A 1 217 ? 15.315 -2.464 -10.756 1.00 91.81 217 PRO A CA 1
ATOM 1699 C C . PRO A 1 217 ? 14.834 -3.869 -10.368 1.00 91.81 217 PRO A C 1
ATOM 1701 O O . PRO A 1 217 ? 14.830 -4.219 -9.189 1.00 91.81 217 PRO A O 1
ATOM 1704 N N . ASP A 1 218 ? 14.536 -4.732 -11.349 1.00 90.19 218 ASP A N 1
ATOM 1705 C CA . ASP A 1 218 ? 13.962 -6.069 -11.089 1.00 90.19 218 ASP A CA 1
ATOM 1706 C C . ASP A 1 218 ? 14.796 -6.925 -10.115 1.00 90.19 218 ASP A C 1
ATOM 1708 O O . ASP A 1 218 ? 14.244 -7.748 -9.386 1.00 90.19 218 ASP A O 1
ATOM 1712 N N . LYS A 1 219 ? 16.122 -6.723 -10.071 1.00 89.19 219 LYS A N 1
ATOM 1713 C CA . LYS A 1 219 ? 17.039 -7.466 -9.187 1.00 89.19 219 LYS A CA 1
ATOM 1714 C C . LYS A 1 219 ? 16.804 -7.211 -7.695 1.00 89.19 219 LYS A C 1
ATOM 1716 O O . LYS A 1 219 ? 17.201 -8.050 -6.889 1.00 89.19 219 LYS A O 1
ATOM 1721 N N . VAL A 1 220 ? 16.206 -6.073 -7.347 1.00 91.50 220 VAL A N 1
ATOM 1722 C CA . VAL A 1 220 ? 16.026 -5.599 -5.966 1.00 91.50 220 VAL A CA 1
ATOM 1723 C C . VAL A 1 220 ? 14.601 -5.112 -5.703 1.00 91.50 220 VAL A C 1
ATOM 1725 O O . VAL A 1 220 ? 14.368 -4.446 -4.716 1.00 91.50 220 VAL A O 1
ATOM 1728 N N . SER A 1 221 ? 13.634 -5.376 -6.581 1.00 94.19 221 SER A N 1
ATOM 1729 C CA . SER A 1 221 ? 12.299 -4.769 -6.482 1.00 94.19 221 SER A CA 1
ATOM 1730 C C . SER A 1 221 ? 11.194 -5.801 -6.734 1.00 94.19 221 SER A C 1
ATOM 1732 O O . SER A 1 221 ? 11.338 -6.961 -6.355 1.00 94.19 221 SER A O 1
ATOM 1734 N N . ASN A 1 222 ? 10.092 -5.398 -7.364 1.00 94.50 222 ASN A N 1
ATOM 1735 C CA . ASN A 1 222 ? 8.861 -6.135 -7.635 1.00 94.50 222 ASN A CA 1
ATOM 1736 C C . ASN A 1 222 ? 9.031 -7.647 -7.821 1.00 94.50 222 ASN A C 1
ATOM 1738 O O . ASN A 1 222 ? 8.372 -8.436 -7.145 1.00 94.50 222 ASN A O 1
ATOM 1742 N N . LYS A 1 223 ? 9.923 -8.065 -8.732 1.00 92.44 223 LYS A N 1
ATOM 1743 C CA . LYS A 1 223 ? 10.155 -9.486 -9.014 1.00 92.44 223 LYS A CA 1
ATOM 1744 C C . LYS A 1 223 ? 10.711 -10.225 -7.792 1.00 92.44 223 LYS A C 1
ATOM 1746 O O . LYS A 1 223 ? 10.257 -11.320 -7.484 1.00 92.44 223 LYS A O 1
ATOM 1751 N N . ARG A 1 224 ? 11.667 -9.617 -7.092 1.00 94.62 224 ARG A N 1
ATOM 1752 C CA . ARG A 1 224 ? 12.305 -10.180 -5.900 1.00 94.62 224 ARG A CA 1
ATOM 1753 C C . ARG A 1 224 ? 11.285 -10.396 -4.776 1.00 94.62 224 ARG A C 1
ATOM 1755 O O . ARG A 1 224 ? 11.231 -11.489 -4.218 1.00 94.62 224 ARG A O 1
ATOM 1762 N N . PHE A 1 225 ? 10.411 -9.414 -4.528 1.00 96.06 225 PHE A N 1
ATOM 1763 C CA . PHE A 1 225 ? 9.293 -9.566 -3.588 1.00 96.06 225 PHE A CA 1
ATOM 1764 C C . PHE A 1 225 ? 8.310 -10.653 -4.027 1.00 96.06 225 PHE A C 1
ATOM 1766 O O . PHE A 1 225 ? 7.977 -11.519 -3.226 1.00 96.06 225 PHE A O 1
ATOM 1773 N N . TYR A 1 226 ? 7.880 -10.659 -5.292 1.00 95.25 226 TYR A N 1
ATOM 1774 C CA . TYR A 1 226 ? 6.971 -11.687 -5.813 1.00 95.25 226 TYR A CA 1
ATOM 1775 C C . TYR A 1 226 ? 7.528 -13.113 -5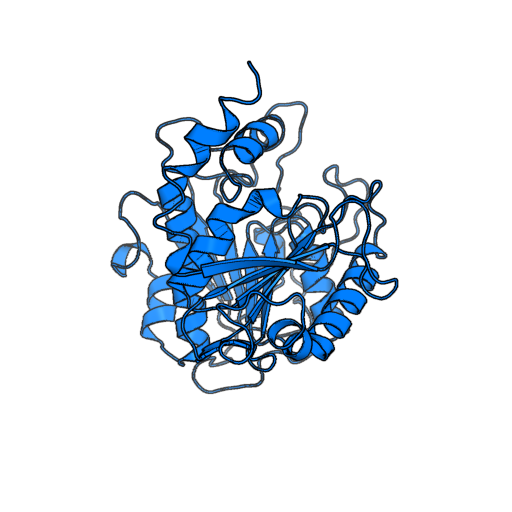.645 1.00 95.25 226 TYR A C 1
ATOM 1777 O O . TYR A 1 226 ? 6.816 -14.029 -5.222 1.00 95.25 226 TYR A O 1
ATOM 1785 N N . ASP A 1 227 ? 8.813 -13.304 -5.947 1.00 95.44 227 ASP A N 1
ATOM 1786 C CA . ASP A 1 227 ? 9.463 -14.607 -5.836 1.00 95.44 227 ASP A CA 1
ATOM 1787 C C . ASP A 1 227 ? 9.563 -15.060 -4.363 1.00 95.44 227 ASP A C 1
ATOM 1789 O O . ASP A 1 227 ? 9.334 -16.238 -4.075 1.00 95.44 227 ASP A O 1
ATOM 1793 N N . SER A 1 228 ? 9.839 -14.135 -3.433 1.00 95.88 228 SER A N 1
ATOM 1794 C CA . SER A 1 228 ? 9.978 -14.424 -1.997 1.00 95.88 228 SER A CA 1
ATOM 1795 C C . SER A 1 228 ? 8.663 -14.467 -1.210 1.00 95.88 228 SER A C 1
ATOM 1797 O O . SER A 1 228 ? 8.623 -15.085 -0.151 1.00 95.88 228 SER A O 1
ATOM 1799 N N . LEU A 1 229 ? 7.571 -13.863 -1.675 1.00 94.50 229 LEU A N 1
ATOM 1800 C CA . LEU A 1 229 ? 6.280 -13.958 -0.984 1.00 94.50 229 LEU A CA 1
ATOM 1801 C C . LEU A 1 229 ? 5.724 -15.384 -1.107 1.00 94.50 229 LEU A C 1
ATOM 1803 O O . LEU A 1 229 ? 5.569 -15.863 -2.231 1.00 94.50 229 LEU A O 1
ATOM 1807 N N . PRO A 1 230 ? 5.380 -16.086 -0.014 1.00 91.31 230 PRO A N 1
ATOM 1808 C CA . PRO A 1 230 ? 4.879 -17.457 -0.113 1.00 91.31 230 PRO A CA 1
ATOM 1809 C C . PRO A 1 230 ? 3.511 -17.555 -0.800 1.00 91.31 230 PRO A C 1
ATOM 1811 O O . PRO A 1 230 ? 3.196 -18.602 -1.354 1.00 91.31 230 PRO A O 1
ATOM 1814 N N . GLY A 1 231 ? 2.730 -16.472 -0.829 1.00 89.75 231 GLY A N 1
ATOM 1815 C CA . GLY A 1 231 ? 1.317 -16.470 -1.210 1.00 89.75 231 GLY A CA 1
ATOM 1816 C C . GLY A 1 231 ? 0.407 -16.517 0.027 1.00 89.75 231 GLY A C 1
ATOM 1817 O O . GLY A 1 231 ? 0.912 -16.720 1.131 1.00 89.75 231 GLY A O 1
ATOM 1818 N N . PRO A 1 232 ? -0.915 -16.325 -0.121 1.00 93.12 232 PRO A N 1
ATOM 1819 C CA . PRO A 1 232 ? -1.595 -15.970 -1.361 1.00 93.12 232 PRO A CA 1
ATOM 1820 C C . PRO A 1 232 ? -1.291 -14.520 -1.762 1.00 93.12 232 PRO A C 1
ATOM 1822 O O . PRO A 1 232 ? -1.210 -13.630 -0.914 1.00 93.12 232 PRO A O 1
ATOM 1825 N N . SER A 1 233 ? -1.052 -14.266 -3.047 1.00 95.06 233 SER A N 1
ATOM 1826 C CA . SER A 1 233 ? -0.676 -12.927 -3.514 1.00 95.06 233 SER A CA 1
ATOM 1827 C C . SER A 1 233 ? -1.230 -12.603 -4.894 1.00 95.06 233 SER A C 1
ATOM 1829 O O . SER A 1 233 ? -1.257 -13.465 -5.770 1.00 95.06 233 SER A O 1
ATOM 1831 N N . TRP A 1 234 ? -1.613 -11.343 -5.093 1.00 97.69 234 TRP A N 1
ATOM 1832 C CA . TRP A 1 234 ? -2.071 -10.794 -6.368 1.00 97.69 234 TRP A CA 1
ATOM 1833 C C . TRP A 1 234 ? -1.058 -9.776 -6.852 1.00 97.69 234 TRP A C 1
ATOM 1835 O O . TRP A 1 234 ? -0.749 -8.815 -6.152 1.00 97.69 234 TRP A O 1
ATOM 1845 N N . PHE A 1 235 ? -0.533 -10.000 -8.045 1.00 97.94 235 PHE A N 1
ATOM 1846 C CA . PHE A 1 235 ? 0.452 -9.147 -8.674 1.00 97.94 235 PHE A CA 1
ATOM 1847 C C . PHE A 1 235 ? -0.186 -8.432 -9.856 1.00 97.94 235 PHE A C 1
ATOM 1849 O O . PHE A 1 235 ? -0.587 -9.083 -10.819 1.00 97.94 235 PHE A O 1
ATOM 1856 N N . LEU A 1 236 ? -0.267 -7.106 -9.793 1.00 98.56 236 LEU A N 1
ATOM 1857 C CA . LEU A 1 236 ? -0.784 -6.270 -10.873 1.00 98.56 236 LEU A CA 1
ATOM 1858 C C . LEU A 1 236 ? 0.331 -5.406 -11.441 1.00 98.56 236 LEU A C 1
ATOM 1860 O O . LEU A 1 236 ? 1.040 -4.743 -10.698 1.00 98.56 236 LEU A O 1
ATOM 1864 N N . ASN A 1 237 ? 0.456 -5.374 -12.761 1.00 98.12 237 ASN A N 1
ATOM 1865 C CA . ASN A 1 237 ? 1.411 -4.543 -13.474 1.00 98.12 237 ASN A CA 1
ATOM 1866 C C . ASN A 1 237 ? 0.678 -3.522 -14.340 1.00 98.12 237 ASN A C 1
ATOM 1868 O O . ASN A 1 237 ? 0.117 -3.885 -15.375 1.00 98.12 237 ASN A O 1
ATOM 1872 N N . PHE A 1 238 ? 0.736 -2.259 -13.929 1.00 97.81 238 PHE A N 1
ATOM 1873 C CA . PHE A 1 238 ? 0.251 -1.113 -14.690 1.00 97.81 238 PHE A CA 1
ATOM 1874 C C . PHE A 1 238 ? 1.317 -0.707 -15.712 1.00 97.81 238 PHE A C 1
ATOM 1876 O O . PHE A 1 238 ? 2.213 0.097 -15.442 1.00 97.81 238 PHE A O 1
ATOM 1883 N N . THR A 1 239 ? 1.245 -1.315 -16.895 1.00 96.00 239 THR A N 1
ATOM 1884 C CA . THR A 1 239 ? 2.385 -1.442 -17.821 1.00 96.00 239 THR A CA 1
ATOM 1885 C C . THR A 1 239 ? 2.880 -0.127 -18.414 1.00 96.00 239 THR A C 1
ATOM 1887 O O . THR A 1 239 ? 4.020 -0.056 -18.865 1.00 96.00 239 THR A O 1
ATOM 1890 N N . GLN A 1 240 ? 2.041 0.905 -18.444 1.00 96.06 240 GLN A N 1
ATOM 1891 C CA . GLN A 1 240 ? 2.371 2.193 -19.057 1.00 96.06 240 GLN A CA 1
ATOM 1892 C C . GLN A 1 240 ? 2.988 3.192 -18.076 1.00 96.06 240 GLN A C 1
ATOM 1894 O O . GLN A 1 240 ? 3.611 4.161 -18.499 1.00 96.06 240 GLN A O 1
ATOM 1899 N N . TYR A 1 241 ? 2.804 2.985 -16.774 1.00 97.38 241 TYR A N 1
ATOM 1900 C CA . TYR A 1 241 ? 3.177 3.955 -15.749 1.00 97.38 241 TYR A CA 1
ATOM 1901 C C . TYR A 1 241 ? 4.573 3.662 -15.198 1.00 97.38 241 TYR A C 1
ATOM 1903 O O . TYR A 1 241 ? 5.190 2.651 -15.533 1.00 97.38 241 TYR A O 1
ATOM 1911 N N . GLY A 1 242 ? 5.089 4.576 -14.380 1.00 96.31 242 GLY A N 1
ATOM 1912 C CA . GLY A 1 242 ? 6.376 4.420 -13.707 1.00 96.31 242 GLY A CA 1
ATOM 1913 C C . GLY A 1 242 ? 6.277 4.713 -12.220 1.00 96.31 242 GLY A C 1
ATOM 1914 O O . GLY A 1 242 ? 5.264 5.246 -11.770 1.00 96.31 242 GLY A O 1
ATOM 1915 N N . HIS A 1 243 ? 7.368 4.433 -11.513 1.00 96.06 243 HIS A N 1
ATOM 1916 C CA . HIS A 1 243 ? 7.515 4.461 -10.056 1.00 96.06 243 HIS A CA 1
ATOM 1917 C C . HIS A 1 243 ? 6.876 5.672 -9.356 1.00 96.06 243 HIS A C 1
ATOM 1919 O O . HIS A 1 243 ? 6.171 5.571 -8.362 1.00 96.06 243 HIS A O 1
ATOM 1925 N N . ALA A 1 244 ? 7.080 6.872 -9.905 1.00 95.81 244 ALA A N 1
ATOM 1926 C CA . ALA A 1 244 ? 6.554 8.108 -9.324 1.00 95.81 244 ALA A CA 1
ATOM 1927 C C . ALA A 1 244 ? 5.092 8.413 -9.710 1.00 95.81 244 ALA A C 1
ATOM 1929 O O . ALA A 1 244 ? 4.567 9.470 -9.362 1.00 95.81 244 ALA A O 1
ATOM 1930 N N . GLY A 1 245 ? 4.426 7.532 -10.459 1.00 96.12 245 GLY A N 1
ATOM 1931 C CA . GLY A 1 245 ? 3.090 7.761 -11.010 1.00 96.12 245 GLY A CA 1
ATOM 1932 C C . GLY A 1 245 ? 1.998 7.905 -9.950 1.00 96.12 245 GLY A C 1
ATOM 1933 O O . GLY A 1 245 ? 0.972 8.524 -10.225 1.00 96.12 245 GLY A O 1
ATOM 1934 N N . ILE A 1 246 ? 2.221 7.347 -8.754 1.00 96.38 246 ILE A N 1
ATOM 1935 C CA . ILE A 1 246 ? 1.277 7.393 -7.630 1.00 96.38 246 ILE A CA 1
ATOM 1936 C C . ILE A 1 246 ? 1.299 8.739 -6.892 1.00 96.38 246 ILE A C 1
ATOM 1938 O O . ILE A 1 246 ? 0.369 9.042 -6.149 1.00 96.38 246 ILE A O 1
ATOM 1942 N N . LEU A 1 247 ? 2.351 9.538 -7.096 1.00 96.81 247 LEU A N 1
ATOM 1943 C CA . LEU A 1 247 ? 2.532 10.822 -6.428 1.00 96.81 247 LEU A CA 1
ATOM 1944 C C . LEU A 1 247 ? 1.600 11.894 -7.002 1.00 96.81 247 LEU A C 1
ATOM 1946 O O . LEU A 1 247 ? 1.240 11.876 -8.186 1.00 96.81 247 LEU A O 1
ATOM 1950 N N . ASP A 1 248 ? 1.299 12.884 -6.168 1.00 95.44 248 ASP A N 1
ATOM 1951 C CA . ASP A 1 248 ? 0.598 14.101 -6.562 1.00 95.44 248 ASP A CA 1
ATOM 1952 C C . ASP A 1 248 ? 1.413 14.865 -7.624 1.00 95.44 248 ASP A C 1
ATOM 1954 O O . ASP A 1 248 ? 2.650 14.844 -7.647 1.00 95.44 248 ASP A O 1
ATOM 1958 N N . ASP A 1 249 ? 0.722 15.565 -8.527 1.00 93.31 249 ASP A N 1
ATOM 1959 C CA . ASP A 1 249 ? 1.283 16.010 -9.810 1.00 93.31 249 ASP A CA 1
ATOM 1960 C C . ASP A 1 249 ? 2.559 16.852 -9.713 1.00 93.31 249 ASP A C 1
ATOM 1962 O O . ASP A 1 249 ? 3.457 16.713 -10.548 1.00 93.31 249 ASP A O 1
ATOM 1966 N N . TYR A 1 250 ? 2.656 17.729 -8.713 1.00 91.38 250 TYR A N 1
ATOM 1967 C CA . TYR A 1 250 ? 3.854 18.543 -8.520 1.00 91.38 250 TYR A CA 1
ATOM 1968 C C . TYR A 1 250 ? 5.067 17.676 -8.166 1.00 91.38 250 TYR A C 1
ATOM 1970 O O . TYR A 1 250 ? 6.109 17.777 -8.814 1.00 91.38 250 TYR A O 1
ATOM 1978 N N . LEU A 1 251 ? 4.932 16.786 -7.178 1.00 93.44 251 LEU A N 1
ATOM 1979 C CA . LEU A 1 251 ? 6.042 15.938 -6.750 1.00 93.44 251 LEU A CA 1
ATOM 1980 C C . LEU A 1 251 ? 6.342 14.815 -7.736 1.00 93.44 251 LEU A C 1
ATOM 1982 O O . LEU A 1 251 ? 7.508 14.467 -7.897 1.00 93.44 251 LEU A O 1
ATOM 1986 N N . ARG A 1 252 ? 5.348 14.338 -8.487 1.00 94.88 252 ARG A N 1
ATOM 1987 C CA . ARG A 1 252 ? 5.566 13.455 -9.635 1.00 94.88 252 ARG A CA 1
ATOM 1988 C C . ARG A 1 252 ? 6.493 14.084 -10.679 1.00 94.88 252 ARG A C 1
ATOM 1990 O O . ARG A 1 252 ? 7.417 13.420 -11.138 1.00 94.88 252 ARG A O 1
ATOM 1997 N N . LYS A 1 253 ? 6.287 15.361 -11.030 1.00 92.94 253 LYS A N 1
ATOM 1998 C CA . LYS A 1 253 ? 7.153 16.097 -11.978 1.00 92.94 253 LYS A CA 1
ATOM 1999 C C . LYS A 1 253 ? 8.574 16.302 -11.449 1.00 92.94 253 LYS A C 1
ATOM 2001 O O . LYS A 1 253 ? 9.524 16.319 -12.224 1.00 92.94 253 LYS A O 1
ATOM 2006 N N . VAL A 1 254 ? 8.737 16.463 -10.137 1.00 92.69 254 VAL A N 1
ATOM 2007 C CA . VAL A 1 254 ? 10.071 16.534 -9.522 1.00 92.69 254 VAL A CA 1
ATOM 2008 C C . VAL A 1 254 ? 10.740 15.158 -9.555 1.00 92.69 254 VAL A C 1
ATOM 2010 O O . VAL A 1 254 ? 11.879 15.031 -9.996 1.00 92.69 254 VAL A O 1
ATOM 2013 N N . ALA A 1 255 ? 10.016 14.113 -9.158 1.00 92.50 255 ALA A N 1
ATOM 2014 C CA . ALA A 1 255 ? 10.515 12.744 -9.147 1.00 92.50 255 ALA A CA 1
ATOM 2015 C C . ALA A 1 255 ? 10.826 12.212 -10.557 1.00 92.50 255 ALA A C 1
ATOM 2017 O O . ALA A 1 255 ? 11.723 11.386 -10.698 1.00 92.50 255 ALA A O 1
ATOM 2018 N N . SER A 1 256 ? 10.175 12.718 -11.613 1.00 92.94 256 SER A N 1
ATOM 2019 C CA . SER A 1 256 ? 10.474 12.314 -12.995 1.00 92.94 256 SER A CA 1
ATOM 2020 C C . SER A 1 256 ? 11.879 12.686 -13.479 1.00 92.94 256 SER A C 1
ATOM 2022 O O . SER A 1 256 ? 12.325 12.191 -14.508 1.00 92.94 256 SER A O 1
ATOM 2024 N N . LEU A 1 257 ? 12.595 13.546 -12.746 1.00 92.44 257 LEU A N 1
ATOM 2025 C CA . LEU A 1 257 ? 14.000 13.850 -13.029 1.00 92.44 257 LEU A CA 1
ATOM 2026 C C . LEU A 1 257 ? 14.935 12.676 -12.695 1.00 92.44 257 LEU A C 1
ATOM 2028 O O . LEU A 1 257 ? 16.020 12.576 -13.267 1.00 92.44 257 LEU A O 1
ATOM 2032 N N . ILE A 1 258 ? 14.515 11.800 -11.777 1.00 92.81 258 ILE A N 1
ATOM 2033 C CA . ILE A 1 258 ? 15.315 10.677 -11.268 1.00 92.81 258 ILE A CA 1
ATOM 2034 C C . ILE A 1 258 ? 14.664 9.312 -11.522 1.00 92.81 258 ILE A C 1
ATOM 2036 O O . ILE A 1 258 ? 15.376 8.327 -11.674 1.00 92.81 258 ILE A O 1
ATOM 2040 N N . CYS A 1 259 ? 13.336 9.250 -11.644 1.00 94.00 259 CYS A N 1
ATOM 2041 C CA . CYS A 1 259 ? 12.586 8.038 -11.966 1.00 94.00 259 CYS A CA 1
ATOM 2042 C C . CYS A 1 259 ? 11.928 8.147 -13.337 1.00 94.00 259 CYS A C 1
ATOM 2044 O O . CYS A 1 259 ? 11.338 9.176 -13.665 1.00 94.00 259 CYS A O 1
ATOM 2046 N N . LYS A 1 260 ? 11.974 7.072 -14.134 1.00 95.75 260 LYS A N 1
ATOM 2047 C CA . LYS A 1 260 ? 11.236 7.045 -15.396 1.00 95.75 260 LYS A CA 1
ATOM 2048 C C . LYS A 1 260 ? 9.739 7.117 -15.094 1.00 95.75 260 LYS A C 1
ATOM 2050 O O . LYS A 1 260 ? 9.217 6.391 -14.250 1.00 95.75 260 LYS A O 1
ATOM 2055 N N . VAL A 1 261 ? 9.053 8.000 -15.807 1.00 94.00 261 VAL A N 1
ATOM 2056 C CA . VAL A 1 261 ? 7.594 8.103 -15.810 1.00 94.00 261 VAL A CA 1
ATOM 2057 C C . VAL A 1 261 ? 7.090 8.022 -17.242 1.00 94.00 261 VAL A C 1
ATOM 2059 O O . VAL A 1 261 ? 7.858 8.127 -18.199 1.00 94.00 261 VAL A O 1
ATOM 2062 N N . CYS A 1 262 ? 5.785 7.829 -17.375 1.00 92.94 262 CYS A N 1
ATOM 2063 C CA . CYS A 1 262 ? 5.113 7.892 -18.658 1.00 92.94 262 CYS A CA 1
ATOM 2064 C C . CYS A 1 262 ? 5.213 9.318 -19.236 1.00 92.94 262 CYS A C 1
ATOM 2066 O O . CYS A 1 262 ? 4.956 10.294 -18.526 1.00 92.94 262 CYS A O 1
ATOM 2068 N N . GLU A 1 263 ? 5.605 9.429 -20.508 1.00 83.94 263 GLU A N 1
ATOM 2069 C CA . GLU A 1 263 ? 5.878 10.710 -21.181 1.00 83.94 263 GLU A CA 1
ATOM 2070 C C . GLU A 1 263 ? 4.762 11.145 -22.141 1.00 83.94 263 GLU A C 1
ATOM 2072 O O . GLU A 1 263 ? 4.524 12.342 -22.272 1.00 83.94 263 GLU A O 1
ATOM 2077 N N . ASN A 1 264 ? 4.052 10.200 -22.772 1.00 81.38 264 ASN A N 1
ATOM 2078 C CA . ASN A 1 264 ? 3.058 10.481 -23.813 1.00 81.38 264 ASN A CA 1
ATOM 2079 C C . ASN A 1 264 ? 1.695 9.869 -23.466 1.00 81.38 264 ASN A C 1
ATOM 2081 O O . ASN A 1 264 ? 1.628 8.695 -23.112 1.00 81.38 264 ASN A O 1
ATOM 2085 N N . ASP A 1 265 ? 0.628 10.662 -23.608 1.00 82.62 265 ASP A N 1
ATOM 2086 C CA . ASP A 1 265 ? -0.779 10.237 -23.486 1.00 82.62 265 ASP A CA 1
ATOM 2087 C C . ASP A 1 265 ? -1.139 9.526 -22.168 1.00 82.62 265 ASP A C 1
ATOM 2089 O O . ASP A 1 265 ? -1.982 8.633 -22.109 1.00 82.62 265 ASP A O 1
ATOM 2093 N N . CYS A 1 266 ? -0.501 9.941 -21.074 1.00 88.62 266 CYS A N 1
ATOM 2094 C CA . CYS A 1 266 ? -0.636 9.296 -19.773 1.00 88.62 266 CYS A CA 1
ATOM 2095 C C . CYS A 1 266 ? -1.737 9.949 -18.929 1.00 88.62 266 CYS A C 1
ATOM 2097 O O . CYS A 1 266 ? -1.589 11.076 -18.446 1.00 88.62 266 CYS A O 1
ATOM 2099 N N . GLU A 1 267 ? -2.809 9.212 -18.647 1.00 94.56 267 GLU A N 1
ATOM 2100 C CA . GLU A 1 267 ? -3.861 9.656 -17.728 1.00 94.56 267 GLU A CA 1
ATOM 2101 C C . GLU A 1 267 ? -3.495 9.273 -16.278 1.00 94.56 267 GLU A C 1
ATOM 2103 O O . GLU A 1 267 ? -3.895 8.226 -15.771 1.00 94.56 267 GLU A O 1
ATOM 2108 N N . PHE A 1 268 ? -2.681 10.092 -15.595 1.00 95.50 268 PHE A N 1
ATOM 2109 C CA . PHE A 1 268 ? -2.206 9.794 -14.226 1.00 95.50 268 PHE A CA 1
ATOM 2110 C C . PHE A 1 268 ? -3.323 9.776 -13.175 1.00 95.50 268 PHE A C 1
ATOM 2112 O O . PHE A 1 268 ? -3.266 8.993 -12.230 1.00 95.50 268 PHE A O 1
ATOM 2119 N N . GLU A 1 269 ? -4.355 10.601 -13.345 1.00 95.12 269 GLU A N 1
ATOM 2120 C CA . GLU A 1 269 ? -5.553 10.549 -12.499 1.00 95.12 269 GLU A CA 1
ATOM 2121 C C . GLU A 1 269 ? -6.273 9.203 -12.631 1.00 95.12 269 GLU A C 1
ATOM 2123 O O . GLU A 1 269 ? -6.649 8.593 -11.628 1.00 95.12 269 GLU A O 1
ATOM 2128 N N . LEU A 1 270 ? -6.406 8.704 -13.864 1.00 96.38 270 LEU A N 1
ATOM 2129 C CA . LEU A 1 270 ? -7.023 7.411 -14.141 1.00 96.38 270 LEU A CA 1
ATOM 2130 C C . LEU A 1 270 ? -6.184 6.256 -13.580 1.00 96.38 270 LEU A C 1
ATOM 2132 O O . LEU A 1 270 ? -6.740 5.316 -13.012 1.00 96.38 270 LEU A O 1
ATOM 2136 N N . TYR A 1 271 ? -4.854 6.353 -13.661 1.00 97.56 271 TYR A N 1
ATOM 2137 C CA . TYR A 1 271 ? -3.944 5.418 -13.000 1.00 97.56 271 TYR A CA 1
ATOM 2138 C C . TYR A 1 271 ? -4.141 5.387 -11.491 1.00 97.56 271 TYR A C 1
ATOM 2140 O O . TYR A 1 271 ? -4.416 4.323 -10.942 1.00 97.56 271 TYR A O 1
ATOM 2148 N N . ARG A 1 272 ? -4.067 6.544 -10.820 1.00 97.75 272 ARG A N 1
ATOM 2149 C CA . ARG A 1 272 ? -4.238 6.627 -9.363 1.00 97.75 272 ARG A CA 1
ATOM 2150 C C . ARG A 1 272 ? -5.598 6.074 -8.935 1.00 97.75 272 ARG A C 1
ATOM 2152 O O . ARG A 1 272 ? -5.661 5.287 -7.994 1.00 97.75 272 ARG A O 1
ATOM 2159 N N . LYS A 1 273 ? -6.667 6.391 -9.673 1.00 97.56 273 LYS A N 1
ATOM 2160 C CA . LYS A 1 273 ? -8.001 5.809 -9.457 1.00 97.56 273 LYS A CA 1
ATOM 2161 C C . LYS A 1 273 ? -8.020 4.288 -9.646 1.00 97.56 273 LYS A C 1
ATOM 2163 O O . LYS A 1 273 ? -8.657 3.575 -8.876 1.00 97.56 273 LYS A O 1
ATOM 2168 N N . SER A 1 274 ? -7.307 3.770 -10.641 1.00 98.19 274 SER A N 1
ATOM 2169 C CA . SER A 1 274 ? -7.231 2.327 -10.896 1.00 98.19 274 SER A CA 1
ATOM 2170 C C . SER A 1 274 ? -6.420 1.592 -9.826 1.00 98.19 274 SER A C 1
ATOM 2172 O O . SER A 1 274 ? -6.793 0.491 -9.432 1.00 98.19 274 SER A O 1
ATOM 2174 N N . VAL A 1 275 ? -5.371 2.212 -9.279 1.00 98.62 275 VAL A N 1
ATOM 2175 C CA . VAL A 1 275 ? -4.654 1.693 -8.103 1.00 98.62 275 VAL A CA 1
ATOM 2176 C C . VAL A 1 275 ? -5.575 1.661 -6.881 1.00 98.62 275 VAL A C 1
ATOM 2178 O O . VAL A 1 275 ? -5.653 0.633 -6.211 1.00 98.62 275 VAL A O 1
ATOM 2181 N N . VAL A 1 276 ? -6.341 2.730 -6.625 1.00 98.56 276 VAL A N 1
ATOM 2182 C CA . VAL A 1 276 ? -7.368 2.743 -5.565 1.00 98.56 276 VAL A CA 1
ATOM 2183 C C . VAL A 1 276 ? -8.405 1.638 -5.784 1.00 98.56 276 VAL A C 1
ATOM 2185 O O . VAL A 1 276 ? -8.743 0.923 -4.844 1.00 98.56 276 VAL A O 1
ATOM 2188 N N . THR A 1 277 ? -8.852 1.437 -7.025 1.00 98.50 277 THR A N 1
ATOM 2189 C CA . THR A 1 277 ? -9.790 0.365 -7.387 1.00 98.50 277 THR A CA 1
ATOM 2190 C C . THR A 1 277 ? -9.204 -1.011 -7.075 1.00 98.50 277 THR A C 1
ATOM 2192 O O . THR A 1 277 ? -9.873 -1.824 -6.441 1.00 98.50 277 THR A O 1
ATOM 2195 N N . ALA A 1 278 ? -7.948 -1.267 -7.448 1.00 98.62 278 ALA A N 1
ATOM 2196 C CA . ALA A 1 278 ? -7.266 -2.523 -7.145 1.00 98.62 278 ALA A CA 1
ATOM 2197 C C . ALA A 1 278 ? -7.156 -2.770 -5.634 1.00 98.62 278 ALA A C 1
ATOM 2199 O O . ALA A 1 278 ? -7.513 -3.848 -5.156 1.00 98.62 278 ALA A O 1
ATOM 2200 N N . ILE A 1 279 ? -6.734 -1.761 -4.867 1.00 98.50 279 ILE A N 1
ATOM 2201 C CA . ILE A 1 279 ? -6.671 -1.860 -3.405 1.00 98.50 279 ILE A CA 1
ATOM 2202 C C . ILE A 1 279 ? -8.067 -2.108 -2.829 1.00 98.50 279 ILE A C 1
ATOM 2204 O O . ILE A 1 279 ? -8.232 -2.979 -1.983 1.00 98.50 279 ILE A O 1
ATOM 2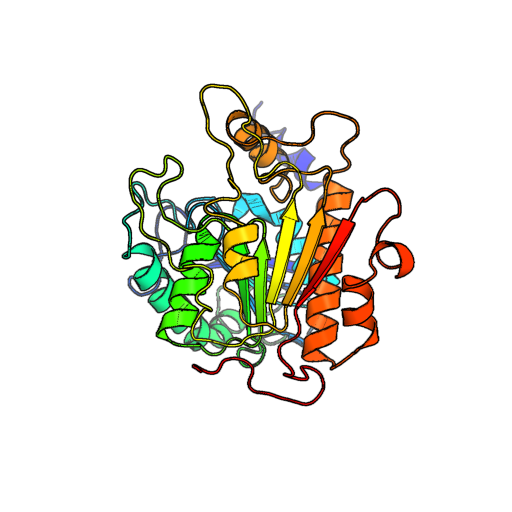208 N N . GLY A 1 280 ? -9.090 -1.403 -3.311 1.00 97.06 280 GLY A N 1
ATOM 2209 C CA . GLY A 1 280 ? -10.468 -1.575 -2.860 1.00 97.06 280 GLY A CA 1
ATOM 2210 C C . GLY A 1 280 ? -11.033 -2.962 -3.151 1.00 97.06 280 GLY A C 1
ATOM 2211 O O . GLY A 1 280 ? -11.695 -3.537 -2.289 1.00 97.06 280 GLY A O 1
ATOM 2212 N N . LEU A 1 281 ? -10.764 -3.522 -4.331 1.00 97.56 281 LEU A N 1
ATOM 2213 C CA . LEU A 1 281 ? -11.139 -4.892 -4.686 1.00 97.56 281 LEU A CA 1
ATOM 2214 C C . LEU A 1 281 ? -10.436 -5.907 -3.788 1.00 97.56 281 LEU A C 1
ATOM 2216 O O . LEU A 1 281 ? -11.093 -6.780 -3.229 1.00 97.56 281 LEU A O 1
ATOM 2220 N N . PHE A 1 282 ? -9.130 -5.750 -3.583 1.00 96.75 282 PHE A N 1
ATOM 2221 C CA . PHE A 1 282 ? -8.360 -6.602 -2.684 1.00 96.75 282 PHE A CA 1
ATOM 2222 C C . PHE A 1 282 ? -8.919 -6.557 -1.264 1.00 96.75 282 PHE A C 1
ATOM 2224 O O . PHE A 1 282 ? -9.248 -7.589 -0.684 1.00 96.75 282 PHE A O 1
ATOM 2231 N N . TYR A 1 283 ? -9.132 -5.354 -0.741 1.00 91.00 283 TYR A N 1
ATOM 2232 C CA . TYR A 1 283 ? -9.627 -5.142 0.609 1.00 91.00 283 TYR A CA 1
ATOM 2233 C C . TYR A 1 283 ? -11.026 -5.730 0.811 1.00 91.00 283 TYR A C 1
ATOM 2235 O O . TYR A 1 283 ? -11.278 -6.439 1.784 1.00 91.00 283 TYR A O 1
ATOM 2243 N N . LYS A 1 284 ? -11.931 -5.507 -0.151 1.00 90.88 284 LYS A N 1
ATOM 2244 C CA . LYS A 1 284 ? -13.268 -6.112 -0.146 1.00 90.88 284 LYS A CA 1
ATOM 2245 C C . LYS A 1 284 ? -13.200 -7.633 -0.280 1.00 90.88 284 LYS A C 1
ATOM 2247 O O . LYS A 1 284 ? -13.979 -8.327 0.364 1.00 90.88 284 LYS A O 1
ATOM 2252 N N . GLY A 1 285 ? -12.286 -8.152 -1.094 1.00 92.31 285 GLY A N 1
ATOM 2253 C CA . GLY A 1 285 ? -12.064 -9.584 -1.269 1.00 92.31 285 GLY A CA 1
ATOM 2254 C C . GLY A 1 285 ? -11.643 -10.268 0.028 1.00 92.31 285 GLY A C 1
ATOM 2255 O O . GLY A 1 285 ? -12.242 -11.274 0.401 1.00 92.31 285 GLY A O 1
ATOM 2256 N N . ILE A 1 286 ? -10.685 -9.683 0.754 1.00 89.50 286 ILE A N 1
ATOM 2257 C CA . ILE A 1 286 ? -10.189 -10.219 2.028 1.00 89.50 286 ILE A CA 1
ATOM 2258 C C . ILE A 1 286 ? -11.209 -10.029 3.157 1.00 89.50 286 ILE A C 1
ATOM 2260 O O . ILE A 1 286 ? -11.600 -11.000 3.802 1.00 89.50 286 ILE A O 1
ATOM 2264 N N . ASN A 1 287 ? -11.698 -8.807 3.382 1.00 83.06 287 ASN A N 1
ATOM 2265 C CA . ASN A 1 287 ? -12.539 -8.519 4.548 1.00 83.06 287 ASN A CA 1
ATOM 2266 C C . ASN A 1 287 ? -13.968 -9.048 4.416 1.00 83.06 287 ASN A C 1
ATOM 2268 O O . ASN A 1 287 ? -14.549 -9.487 5.407 1.00 83.06 287 ASN A O 1
ATOM 2272 N N . PHE A 1 288 ? -14.538 -9.033 3.207 1.00 85.06 288 PHE A N 1
ATOM 2273 C CA . PHE A 1 288 ? -15.874 -9.583 2.959 1.00 85.06 288 PHE A CA 1
ATOM 2274 C C . PHE A 1 288 ? -15.843 -11.009 2.416 1.00 85.06 288 PHE A C 1
ATOM 2276 O O . PHE A 1 288 ? -16.900 -11.530 2.068 1.00 85.06 288 PHE A O 1
ATOM 2283 N N . LYS A 1 289 ? -14.661 -11.642 2.343 1.00 87.12 289 LYS A N 1
ATOM 2284 C CA . LYS A 1 289 ? -14.492 -13.022 1.862 1.00 87.12 289 LYS A CA 1
ATOM 2285 C C . LYS A 1 289 ? -15.182 -13.234 0.512 1.00 87.12 289 LYS A C 1
ATOM 2287 O O . LYS A 1 289 ? -15.947 -14.175 0.316 1.00 87.12 289 LYS A O 1
ATOM 2292 N N . SER A 1 290 ? -14.928 -12.314 -0.412 1.00 91.38 290 SER A N 1
ATOM 2293 C CA . SER A 1 290 ? -15.609 -12.246 -1.702 1.00 91.38 290 SER A CA 1
ATOM 2294 C C . SER A 1 290 ? -14.677 -12.678 -2.825 1.00 91.38 290 SER A C 1
ATOM 2296 O O . SER A 1 290 ? -13.813 -11.914 -3.262 1.00 91.38 290 SER A O 1
ATOM 2298 N N . GLU A 1 291 ? -14.902 -13.893 -3.324 1.00 92.00 291 GLU A N 1
ATOM 2299 C CA . GLU A 1 291 ? -14.190 -14.458 -4.474 1.00 92.00 291 GLU A CA 1
ATOM 2300 C C . GLU A 1 291 ? -14.287 -13.544 -5.698 1.00 92.00 291 GLU A C 1
ATOM 2302 O O . GLU A 1 291 ? -13.266 -13.194 -6.280 1.00 92.00 291 GLU A O 1
ATOM 2307 N N . LYS A 1 292 ? -15.484 -13.016 -5.987 1.00 95.25 292 LYS A N 1
ATOM 2308 C CA . LYS A 1 292 ? -15.737 -12.079 -7.093 1.00 95.25 292 LYS A CA 1
ATOM 2309 C C . LYS A 1 292 ? -14.739 -10.916 -7.145 1.00 95.25 292 LYS A C 1
ATOM 2311 O O . LYS A 1 292 ? -14.340 -10.492 -8.227 1.00 95.25 292 LYS A O 1
ATOM 2316 N N . PHE A 1 293 ? -14.384 -10.336 -5.996 1.00 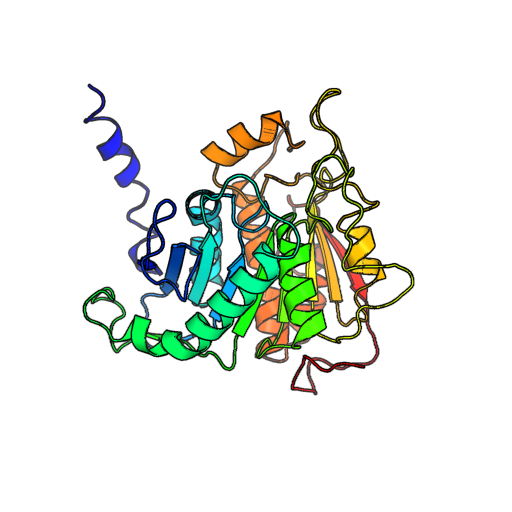96.19 293 PHE A N 1
ATOM 2317 C CA . PHE A 1 293 ? -13.463 -9.195 -5.978 1.00 96.19 293 PHE A CA 1
ATOM 2318 C C . PHE A 1 293 ? -12.002 -9.617 -6.146 1.00 96.19 293 PHE A C 1
ATOM 2320 O O . PHE A 1 293 ? -11.227 -8.859 -6.722 1.00 96.19 293 PHE A O 1
ATOM 2327 N N . LEU A 1 294 ? -11.632 -10.818 -5.700 1.00 95.69 294 LEU A N 1
ATOM 2328 C CA . LEU A 1 294 ? -10.294 -11.365 -5.922 1.00 95.69 294 LEU A CA 1
ATOM 2329 C C . LEU A 1 294 ? -10.124 -11.818 -7.379 1.00 95.69 294 LEU A C 1
ATOM 2331 O O . LEU A 1 294 ? -9.130 -11.467 -8.006 1.00 95.69 294 LEU A O 1
ATOM 2335 N N . GLU A 1 295 ? -11.129 -12.469 -7.968 1.00 96.00 295 GLU A N 1
ATOM 2336 C CA . GLU A 1 295 ? -11.161 -12.824 -9.395 1.00 96.00 295 GLU A CA 1
ATOM 2337 C C . GLU A 1 295 ? -11.057 -11.591 -10.303 1.00 96.00 295 GLU A C 1
ATOM 2339 O O . GLU A 1 295 ? -10.431 -11.642 -11.364 1.00 96.00 295 GLU A O 1
ATOM 2344 N N . ALA A 1 296 ? -11.632 -10.458 -9.882 1.00 97.62 296 ALA A N 1
ATOM 2345 C CA . ALA A 1 296 ? -11.500 -9.190 -10.594 1.00 97.62 296 ALA A CA 1
ATOM 2346 C C . ALA A 1 296 ? -10.047 -8.686 -10.648 1.00 97.62 296 ALA A C 1
ATOM 2348 O O . ALA A 1 296 ? -9.673 -8.041 -11.624 1.00 97.62 296 ALA A O 1
ATOM 2349 N N . LEU A 1 297 ? -9.219 -8.995 -9.644 1.00 97.75 297 LEU A N 1
ATOM 2350 C CA . LEU A 1 297 ? -7.778 -8.711 -9.671 1.00 97.75 297 LEU A CA 1
ATOM 2351 C C . LEU A 1 297 ? -7.021 -9.705 -10.551 1.00 97.75 297 LEU A C 1
ATOM 2353 O O . LEU A 1 297 ? -6.020 -9.354 -11.165 1.00 97.75 297 LEU A O 1
ATOM 2357 N N . GLU A 1 298 ? -7.482 -10.948 -10.626 1.00 96.88 298 GLU A N 1
ATOM 2358 C CA . GLU A 1 298 ? -6.873 -11.964 -11.485 1.00 96.88 298 GLU A CA 1
ATOM 2359 C C . GLU A 1 298 ? -7.187 -11.728 -12.962 1.00 96.88 298 GLU A C 1
ATOM 2361 O O . GLU A 1 298 ? -6.366 -12.046 -13.819 1.00 96.88 298 GLU A O 1
ATOM 2366 N N . ASN A 1 299 ? -8.333 -11.112 -13.263 1.00 96.75 299 ASN A N 1
ATOM 2367 C CA . ASN A 1 299 ? -8.811 -10.849 -14.619 1.00 96.75 299 ASN A CA 1
ATOM 2368 C C . ASN A 1 299 ? -9.258 -9.382 -14.797 1.00 96.75 299 ASN A C 1
ATOM 2370 O O . ASN A 1 299 ? -10.422 -9.133 -15.133 1.00 96.75 299 ASN A O 1
ATOM 2374 N N . PRO A 1 300 ? -8.361 -8.394 -14.607 1.00 96.75 300 PRO A N 1
ATOM 2375 C CA . PRO A 1 300 ? -8.727 -6.980 -14.536 1.00 96.75 300 PRO A CA 1
ATOM 2376 C C . PRO A 1 300 ? -9.456 -6.493 -15.793 1.00 96.75 300 PRO A C 1
ATOM 2378 O O . PRO A 1 300 ? -10.514 -5.875 -15.677 1.00 96.75 300 PRO A O 1
ATOM 2381 N N . GLU A 1 301 ? -8.975 -6.866 -16.982 1.00 93.69 301 GLU A N 1
ATOM 2382 C CA . GLU A 1 301 ? -9.554 -6.465 -18.277 1.00 93.69 301 GLU A CA 1
ATOM 2383 C C . GLU A 1 301 ? -10.996 -6.956 -18.492 1.00 93.69 301 GLU A C 1
ATOM 2385 O O . GLU A 1 301 ? -11.774 -6.320 -19.199 1.00 93.69 301 GLU A O 1
ATOM 2390 N N . LYS A 1 302 ? -11.377 -8.085 -17.880 1.00 94.62 302 LYS A N 1
ATOM 2391 C CA . LYS A 1 302 ? -12.718 -8.686 -18.023 1.00 94.62 302 LYS A CA 1
ATOM 2392 C C . LYS A 1 302 ? -13.649 -8.354 -16.862 1.00 94.62 302 LYS A C 1
ATOM 2394 O O . LYS A 1 302 ? -14.833 -8.670 -16.912 1.00 94.62 302 LYS A O 1
ATOM 2399 N N . SER A 1 303 ? -13.114 -7.745 -15.809 1.00 95.75 303 SER A N 1
ATOM 2400 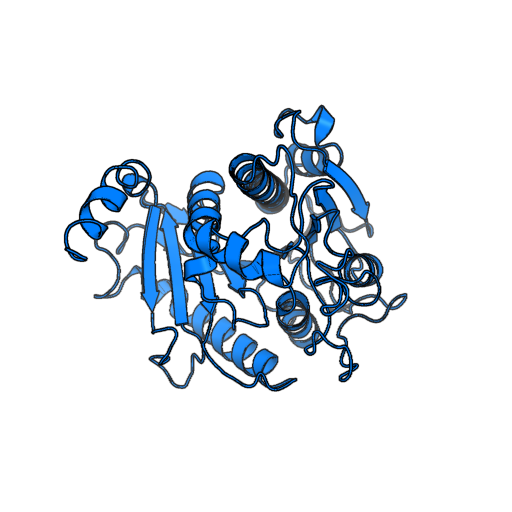C CA . SER A 1 303 ? -13.815 -7.566 -14.540 1.00 95.75 303 SER A CA 1
ATOM 2401 C C . SER A 1 303 ? -14.896 -6.478 -14.574 1.00 95.75 303 SER A C 1
ATOM 2403 O O . SER A 1 303 ? -15.801 -6.483 -13.742 1.00 95.75 303 SER A O 1
ATOM 2405 N N . GLY A 1 304 ? -14.788 -5.524 -15.507 1.00 96.12 304 GLY A N 1
ATOM 2406 C CA . GLY A 1 304 ? -15.647 -4.339 -15.578 1.00 96.12 304 GLY A CA 1
ATOM 2407 C C . GLY A 1 304 ? -15.383 -3.285 -14.494 1.00 96.12 304 GLY A C 1
ATOM 2408 O O . GLY A 1 304 ? -16.084 -2.277 -14.462 1.00 96.12 304 GLY A O 1
ATOM 2409 N N . PHE A 1 305 ? -14.396 -3.489 -13.611 1.00 96.88 305 PHE A N 1
ATOM 2410 C CA . PHE A 1 305 ? -14.033 -2.517 -12.569 1.00 96.88 305 PHE A CA 1
ATOM 2411 C C . PHE A 1 305 ? -12.988 -1.498 -13.024 1.00 96.88 305 PHE A C 1
ATOM 2413 O O . PHE A 1 305 ? -12.943 -0.393 -12.489 1.00 96.88 305 PHE A O 1
ATOM 2420 N N . PHE A 1 306 ? -12.149 -1.867 -13.989 1.00 97.62 306 PHE A N 1
ATOM 2421 C CA . PHE A 1 306 ? -11.077 -1.019 -14.496 1.00 97.62 306 PHE A CA 1
ATOM 2422 C C . PHE A 1 306 ? -11.476 -0.370 -15.817 1.00 97.62 306 PHE A C 1
ATOM 2424 O O . PHE A 1 306 ? -12.188 -0.963 -16.629 1.00 97.62 306 PHE A O 1
ATOM 2431 N N . ASP A 1 307 ? -11.004 0.856 -16.029 1.00 96.19 307 ASP A N 1
ATOM 2432 C CA . ASP A 1 307 ? -11.190 1.552 -17.297 1.00 96.19 307 ASP A CA 1
ATOM 2433 C C . ASP A 1 307 ? -10.376 0.852 -18.402 1.00 96.19 307 ASP A C 1
ATOM 2435 O O . ASP A 1 307 ? -9.192 0.573 -18.188 1.00 96.19 307 ASP A O 1
ATOM 2439 N N . PRO A 1 308 ? -10.962 0.576 -19.584 1.00 94.44 308 PRO A N 1
ATOM 2440 C CA . PRO A 1 308 ? -10.287 -0.145 -20.664 1.00 94.44 308 PRO A CA 1
ATOM 2441 C C . PRO A 1 308 ? -9.060 0.583 -21.232 1.00 94.44 308 PRO A C 1
ATOM 2443 O O . PRO A 1 308 ? -8.262 -0.036 -21.936 1.00 94.44 308 PRO A O 1
ATOM 2446 N N . LYS A 1 309 ? -8.882 1.880 -20.952 1.00 94.00 309 LYS A N 1
ATOM 2447 C CA . LYS A 1 309 ? -7.659 2.606 -21.318 1.00 94.00 309 LYS A CA 1
ATOM 2448 C C . LYS A 1 309 ? -6.448 2.187 -20.482 1.00 94.00 309 LYS A C 1
ATOM 2450 O O . LYS A 1 309 ? -5.317 2.389 -20.919 1.00 94.00 309 LYS A O 1
ATOM 2455 N N . ILE A 1 310 ? -6.662 1.625 -19.291 1.00 95.12 310 ILE A N 1
ATOM 2456 C CA . ILE A 1 310 ? -5.583 1.224 -18.389 1.00 95.12 310 ILE A CA 1
ATOM 2457 C C . ILE A 1 310 ? -5.168 -0.210 -18.692 1.00 95.12 310 ILE A C 1
ATOM 2459 O O . ILE A 1 310 ? -5.938 -1.156 -18.550 1.00 95.12 310 ILE A O 1
ATOM 2463 N N . GLN A 1 311 ? -3.902 -0.375 -19.064 1.00 95.25 311 GLN A N 1
ATOM 2464 C CA . GLN A 1 311 ? -3.320 -1.683 -19.336 1.00 95.25 311 GLN A CA 1
ATOM 2465 C C . GLN A 1 311 ? -2.792 -2.309 -18.043 1.00 95.25 311 GLN A C 1
ATOM 2467 O O . GLN A 1 311 ? -1.825 -1.816 -17.453 1.00 95.25 311 GLN A O 1
ATOM 2472 N N . ILE A 1 312 ? -3.422 -3.406 -17.617 1.00 97.62 312 ILE A N 1
ATOM 2473 C CA . ILE A 1 312 ? -3.065 -4.130 -16.394 1.00 97.62 312 ILE A CA 1
ATOM 2474 C C . ILE A 1 312 ? -2.778 -5.585 -16.740 1.00 97.62 312 ILE A C 1
ATOM 2476 O O . ILE A 1 312 ? -3.663 -6.306 -17.191 1.00 97.62 312 ILE A O 1
ATOM 2480 N N . LYS A 1 313 ? -1.554 -6.042 -16.470 1.00 97.50 313 LYS A N 1
ATOM 2481 C CA . LYS A 1 313 ? -1.235 -7.477 -16.476 1.00 97.50 313 LYS A CA 1
ATOM 2482 C C . LYS A 1 313 ? -1.318 -8.018 -15.059 1.00 97.50 313 LYS A C 1
ATOM 2484 O O . LYS A 1 313 ? -0.717 -7.439 -14.160 1.00 97.50 313 LYS A O 1
ATOM 2489 N N . SER A 1 314 ? -2.011 -9.129 -14.872 1.00 97.31 314 SER A N 1
ATOM 2490 C CA . SER A 1 314 ? -2.195 -9.773 -13.574 1.00 97.31 314 SER A CA 1
ATOM 2491 C C . SER A 1 314 ? -1.544 -11.154 -13.535 1.00 97.31 314 SER A C 1
ATOM 2493 O O . SER A 1 314 ? -1.535 -11.888 -14.523 1.00 97.31 314 SER A O 1
ATOM 2495 N N . VAL A 1 315 ? -1.005 -11.514 -12.374 1.00 96.25 315 VAL A N 1
ATOM 2496 C CA . VAL A 1 315 ? -0.625 -12.886 -12.017 1.00 96.25 315 VAL A CA 1
ATOM 2497 C C . VAL A 1 315 ? -1.003 -13.093 -10.555 1.00 96.25 315 VAL A C 1
ATOM 2499 O O . VAL A 1 315 ? -0.727 -12.226 -9.729 1.00 96.25 315 VAL A O 1
ATOM 2502 N N . SER A 1 316 ? -1.614 -14.223 -10.206 1.00 93.38 316 SER A N 1
ATOM 2503 C CA . SER A 1 316 ? -1.817 -14.602 -8.805 1.00 93.38 316 SER A CA 1
ATOM 2504 C C . SER A 1 316 ? -0.949 -15.797 -8.422 1.00 93.38 316 SER A C 1
ATOM 2506 O O . SER A 1 316 ? -0.603 -16.650 -9.242 1.00 93.38 316 SER A O 1
ATOM 2508 N N . LYS A 1 317 ? -0.554 -15.831 -7.151 1.00 92.88 317 LYS A N 1
ATOM 2509 C CA . LYS A 1 317 ? 0.205 -16.914 -6.530 1.00 92.88 317 LYS A CA 1
ATOM 2510 C C . LYS A 1 317 ? -0.635 -17.490 -5.402 1.00 92.88 317 LYS A C 1
ATOM 2512 O O . LYS A 1 317 ? -0.925 -16.785 -4.440 1.00 92.88 317 LYS A O 1
ATOM 2517 N N . SER A 1 318 ? -1.003 -18.763 -5.510 1.00 88.12 318 SER A N 1
ATOM 2518 C CA . SER A 1 318 ? -1.665 -19.515 -4.440 1.00 88.12 318 SER A CA 1
ATOM 2519 C C . SER A 1 318 ? -0.650 -20.369 -3.684 1.00 88.12 318 SER A C 1
ATOM 2521 O O . SER A 1 318 ? 0.316 -20.861 -4.264 1.00 88.12 318 SER A O 1
ATOM 2523 N N . ASN A 1 319 ? -0.885 -20.565 -2.391 1.00 84.50 319 ASN A N 1
ATOM 2524 C CA . ASN A 1 319 ? -0.113 -21.453 -1.518 1.00 84.50 319 ASN A CA 1
ATOM 2525 C C . ASN A 1 319 ? -1.003 -22.489 -0.812 1.00 84.50 319 ASN A C 1
ATOM 2527 O O . ASN A 1 319 ? -0.625 -23.030 0.224 1.00 84.50 319 ASN A O 1
ATOM 2531 N N . GLY A 1 320 ? -2.215 -22.718 -1.330 1.00 81.25 320 GLY A N 1
ATOM 2532 C CA . GLY A 1 320 ? -3.219 -23.580 -0.700 1.00 81.25 320 GLY A CA 1
ATOM 2533 C C . GLY A 1 320 ? -3.943 -22.946 0.494 1.00 81.25 320 GLY A C 1
ATOM 2534 O O . GLY A 1 320 ? -4.903 -23.530 0.993 1.00 81.25 320 GLY A O 1
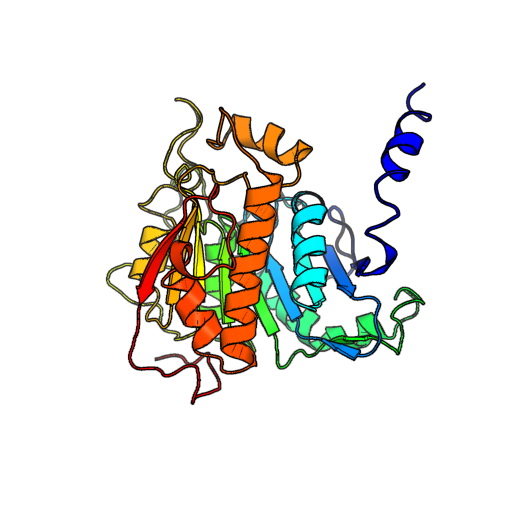ATOM 2535 N N . TYR A 1 321 ? -3.544 -21.747 0.933 1.00 80.19 321 TYR A N 1
ATOM 2536 C CA . TYR A 1 321 ? -4.265 -20.996 1.954 1.00 80.19 321 TYR A CA 1
ATOM 2537 C C . TYR A 1 321 ? -5.512 -20.347 1.343 1.00 80.19 321 TYR A C 1
ATOM 2539 O O . TYR A 1 321 ? -5.423 -19.531 0.424 1.00 80.19 321 TYR A O 1
ATOM 2547 N N . ASN A 1 322 ? -6.689 -20.705 1.854 1.00 81.06 322 ASN A N 1
ATOM 2548 C CA . ASN A 1 322 ? -7.955 -20.178 1.358 1.00 81.06 322 ASN A CA 1
ATOM 2549 C C . ASN A 1 322 ? -8.366 -18.931 2.149 1.00 81.06 322 ASN A C 1
ATOM 2551 O O . ASN A 1 322 ? -9.032 -19.037 3.178 1.00 81.06 322 ASN A O 1
ATOM 2555 N N . VAL A 1 323 ? -8.028 -17.750 1.625 1.00 82.50 323 VAL A N 1
ATOM 2556 C CA . VAL A 1 323 ? -8.325 -16.454 2.264 1.00 82.50 323 VAL A CA 1
ATOM 2557 C C . VAL A 1 323 ? -9.806 -16.215 2.571 1.00 82.50 323 VAL A C 1
ATOM 2559 O O . VAL A 1 323 ? -10.124 -15.412 3.441 1.00 82.50 323 VAL A O 1
ATOM 2562 N N . LEU A 1 324 ? -10.718 -16.920 1.897 1.00 81.69 324 LEU A N 1
ATOM 2563 C CA . LEU A 1 324 ? -12.158 -16.809 2.133 1.00 81.69 324 LEU A CA 1
ATOM 2564 C C . LEU A 1 324 ? -12.577 -17.568 3.403 1.00 81.69 324 LEU A C 1
ATOM 2566 O O . LEU A 1 324 ? -13.544 -17.207 4.075 1.00 81.69 324 LEU A O 1
ATOM 2570 N N . ASN A 1 325 ? -11.828 -18.606 3.777 1.00 72.75 325 ASN A N 1
ATOM 2571 C CA . ASN A 1 325 ? -12.213 -19.548 4.824 1.00 72.75 325 ASN A CA 1
ATOM 2572 C C . ASN A 1 325 ? -11.340 -19.484 6.083 1.00 72.75 325 ASN A C 1
ATOM 2574 O O . ASN A 1 325 ? -11.738 -20.033 7.108 1.00 72.75 325 ASN A O 1
ATOM 2578 N N . THR A 1 326 ? -10.199 -18.793 6.056 1.00 63.22 326 THR A N 1
ATOM 2579 C CA . THR A 1 326 ? -9.231 -18.799 7.166 1.00 63.22 326 THR A CA 1
ATOM 2580 C C . THR A 1 326 ? -8.868 -17.404 7.684 1.00 63.22 326 THR A C 1
ATOM 2582 O O . THR A 1 326 ? -8.960 -16.412 6.971 1.00 63.22 326 THR A O 1
ATOM 2585 N N . GLY A 1 327 ? -8.470 -17.352 8.960 1.00 62.34 327 GLY A N 1
ATOM 2586 C CA . GLY A 1 327 ? -7.866 -16.224 9.680 1.00 62.34 327 GLY A CA 1
ATOM 2587 C C . GLY A 1 327 ? -7.415 -16.698 11.079 1.00 62.34 327 GLY A C 1
ATOM 2588 O O . GLY A 1 327 ? -8.013 -17.655 11.581 1.00 62.34 327 GLY A O 1
ATOM 2589 N N . PRO A 1 328 ? -6.380 -16.103 11.714 1.00 58.44 328 PRO A N 1
ATOM 2590 C CA . PRO A 1 328 ? -5.613 -14.920 11.307 1.00 58.44 328 PRO A CA 1
ATOM 2591 C C . PRO A 1 328 ? -4.575 -15.191 10.207 1.00 58.44 328 PRO A C 1
ATOM 2593 O O . PRO A 1 328 ? -4.152 -16.325 9.982 1.00 58.44 328 PRO A O 1
ATOM 2596 N N . PHE A 1 329 ? -4.204 -14.116 9.509 1.00 66.81 329 PHE A N 1
ATOM 2597 C CA . PHE A 1 329 ? -3.494 -14.168 8.235 1.00 66.81 329 PHE A CA 1
ATOM 2598 C C . PHE A 1 329 ? -1.976 -14.152 8.336 1.00 66.81 329 PHE A C 1
ATOM 2600 O O . PHE A 1 329 ? -1.355 -14.666 7.414 1.00 66.81 329 PHE A O 1
ATOM 2607 N N . CYS A 1 330 ? -1.397 -13.607 9.412 1.00 74.06 330 CYS A N 1
ATOM 2608 C CA . CYS A 1 330 ? 0.047 -13.612 9.614 1.00 74.06 330 CYS A CA 1
ATOM 2609 C C . CYS A 1 330 ? 0.476 -14.720 10.569 1.00 74.06 330 CYS A C 1
ATOM 2611 O O . CYS A 1 330 ? 0.085 -14.733 11.736 1.00 74.06 330 CYS A O 1
ATOM 2613 N N . LYS A 1 331 ? 1.266 -15.663 10.060 1.00 69.31 331 LYS A N 1
ATOM 2614 C CA . LYS A 1 331 ? 1.871 -16.734 10.849 1.00 69.31 331 LYS A CA 1
ATOM 2615 C C . LYS A 1 331 ? 3.278 -16.985 10.329 1.00 69.31 331 LYS A C 1
ATOM 2617 O O . LYS A 1 331 ? 3.443 -17.157 9.118 1.00 69.31 331 LYS A O 1
ATOM 2622 N N . HIS A 1 332 ? 4.254 -17.035 11.236 1.00 71.56 332 HIS A N 1
ATOM 2623 C CA . HIS A 1 332 ? 5.580 -17.541 10.906 1.00 71.56 332 HIS A CA 1
ATOM 2624 C C . HIS A 1 332 ? 5.489 -19.037 10.564 1.00 71.56 332 HIS A C 1
ATOM 2626 O O . HIS A 1 332 ? 4.850 -19.796 11.300 1.00 71.56 332 HIS A O 1
ATOM 2632 N N . GLN A 1 333 ? 6.035 -19.428 9.412 1.00 57.56 333 GLN A N 1
ATOM 2633 C CA . GLN A 1 333 ? 6.050 -20.805 8.913 1.00 57.56 333 GLN A CA 1
ATOM 2634 C C . GLN A 1 333 ? 6.941 -21.709 9.757 1.00 57.56 333 GLN A C 1
ATOM 2636 O O . GLN A 1 333 ? 8.034 -21.254 10.167 1.00 57.56 333 GLN A O 1
#

Secondary structure (DSSP, 8-state):
--SSHHHHTSTTTTTTTTTEEEEEES-TTS-SBTTB-SEEEEEEESSSEEEEEEEEEPTTTTTS-GGGSHHHHHHHHHHHT-EEEEEE---SS--TTHHHHHHHHHHHHHHHHHHHHTSSTTS-TTTTTTEEEEEEEEEEEEETTHHHHHHHHHHHH-TT-SEEEEES---SS-TTS-S---S-BTTBPPSEE--EEEEEETTTTSBSBTTB--SS-GGGSHHHHHHH--S-EEEEEETT--GGGGS-HHHHHHHTTTB----SS--HHHHHHHHHHHHHHHHHHHHTT-HHHHHHHHSGGGSSSS-TTS-EEEEEE--S--TTT-----EE-

pLDDT: mean 86.97, std 15.53, range [28.3, 98.62]

Foldseek 3Di:
DVVVVVVVVVPVVVVLCQQKDKDWQADQEGHPDPLAQWIKMKIATLAFDEAEEEEEQEALLQLPDPQFQCVLVSLLCRLQVHMYIYTHHNDPPDDPPPSLVNCLSNVVVCLVCVQVQQADPRHPPSRHVGYGYDSLRYAYEYAAQCLQSVLVSCLPPVPSHQEYEYEFYFADNDQVCPDVHGQFDPLAARQKFHEYEYEYEQQQQPWLDPVAGRSRNCVGTRVRNVNRHLDQYKYKYQNQFWRSLSTDPVVSVVCSVHHPGHDPPDPSVLVSSVVSLLVSLSSCCQPVVDPLSVVCSQVVCPSVSHDVVTDMDMDGDHNPDRSSPDDDGIDRD